Protein AF-A0A2H9PKI5-F1 (afdb_monomer_lite)

Radius of gyration: 22.23 Å; chains: 1; bounding box: 53×55×62 Å

Structure (mmCIF, N/CA/C/O backbone):
data_AF-A0A2H9PKI5-F1
#
_entry.id   AF-A0A2H9PKI5-F1
#
loop_
_atom_site.group_PDB
_atom_site.id
_atom_site.type_symbol
_atom_site.label_atom_id
_atom_site.label_alt_id
_atom_site.label_comp_id
_atom_site.label_asym_id
_atom_site.label_entity_id
_atom_site.label_seq_id
_atom_site.pdbx_PDB_ins_code
_atom_site.Cartn_x
_atom_site.Cartn_y
_atom_site.Cartn_z
_atom_site.occupancy
_atom_site.B_iso_or_equiv
_atom_site.auth_seq_id
_atom_site.auth_comp_id
_atom_site.auth_asym_id
_atom_site.auth_atom_id
_atom_site.pdbx_PDB_model_num
ATOM 1 N N . ALA A 1 1 ? -29.795 7.226 -16.491 1.00 33.81 1 ALA A N 1
ATOM 2 C CA . ALA A 1 1 ? -28.349 7.466 -16.349 1.00 33.81 1 ALA A CA 1
ATOM 3 C C . ALA A 1 1 ? -28.007 8.635 -17.260 1.00 33.81 1 ALA A C 1
ATOM 5 O O . ALA A 1 1 ? -28.119 8.475 -18.469 1.00 33.81 1 ALA A O 1
ATOM 6 N N . GLY A 1 2 ? -27.790 9.820 -16.684 1.00 38.56 2 GLY A N 1
ATOM 7 C CA . GLY A 1 2 ? -27.424 11.026 -17.434 1.00 38.56 2 GLY A CA 1
ATOM 8 C C . GLY A 1 2 ? -25.987 10.943 -17.947 1.00 38.56 2 GLY A C 1
ATOM 9 O O . GLY A 1 2 ? -25.177 10.211 -17.380 1.00 38.56 2 GLY A O 1
ATOM 10 N N . ASP A 1 3 ? -25.722 11.638 -19.050 1.00 40.31 3 ASP A N 1
ATOM 11 C CA . ASP A 1 3 ? -24.436 11.680 -19.748 1.00 40.31 3 ASP A CA 1
ATOM 12 C C . ASP A 1 3 ? -23.357 12.345 -18.872 1.00 40.31 3 ASP A C 1
ATOM 14 O O . ASP A 1 3 ? -23.580 13.401 -18.291 1.00 40.31 3 ASP A O 1
ATOM 18 N N . MET A 1 4 ? -22.208 11.680 -18.729 1.00 50.41 4 MET A N 1
ATOM 19 C CA . MET A 1 4 ? -21.189 11.922 -17.691 1.00 50.41 4 MET A CA 1
ATOM 20 C C . MET A 1 4 ? -19.991 12.760 -18.167 1.00 50.41 4 MET A C 1
ATOM 22 O O . MET A 1 4 ? -19.041 12.955 -17.409 1.00 50.41 4 MET A O 1
ATOM 26 N N . ARG A 1 5 ? -19.995 13.239 -19.415 1.00 46.53 5 ARG A N 1
ATOM 27 C CA . ARG A 1 5 ? -18.881 14.031 -19.966 1.00 46.53 5 ARG A CA 1
ATOM 28 C C . ARG A 1 5 ? -18.865 15.483 -19.475 1.00 46.53 5 ARG A C 1
ATOM 30 O O . ARG A 1 5 ? -17.805 15.976 -19.108 1.00 46.53 5 ARG A O 1
ATOM 37 N N . GLY A 1 6 ? -20.033 16.113 -19.328 1.00 47.91 6 GLY A N 1
ATOM 38 C CA . GLY A 1 6 ? -20.143 17.546 -19.017 1.00 47.91 6 GLY A CA 1
ATOM 39 C C . GLY A 1 6 ? -19.514 17.978 -17.685 1.00 47.91 6 GLY A C 1
ATOM 40 O O . GLY A 1 6 ? -18.885 19.028 -17.613 1.00 47.91 6 GLY A O 1
ATOM 41 N N . VAL A 1 7 ? -19.596 17.168 -16.622 1.00 44.47 7 VAL A N 1
ATOM 42 C CA . VAL A 1 7 ? -18.954 17.500 -15.328 1.00 44.47 7 VAL A CA 1
ATOM 43 C C . VAL A 1 7 ? -17.429 17.445 -15.417 1.00 44.47 7 VAL A C 1
ATOM 45 O O . VAL A 1 7 ? -16.746 18.306 -14.868 1.00 44.47 7 VAL A O 1
ATOM 48 N N . LEU A 1 8 ? -16.889 16.416 -16.075 1.00 42.00 8 LEU A N 1
ATOM 49 C CA . LEU A 1 8 ? -15.446 16.166 -16.138 1.00 42.00 8 LEU A CA 1
ATOM 50 C C . LEU A 1 8 ? -14.737 17.127 -17.098 1.00 42.00 8 LEU A C 1
ATOM 52 O O . LEU A 1 8 ? -13.588 17.485 -16.851 1.00 42.00 8 LEU A O 1
ATOM 56 N N . ASP A 1 9 ? -15.446 17.585 -18.128 1.00 50.50 9 ASP A N 1
ATOM 57 C CA . ASP A 1 9 ? -14.966 18.580 -19.087 1.00 50.50 9 ASP A CA 1
ATOM 58 C C . ASP A 1 9 ? -15.136 20.031 -18.570 1.00 50.50 9 ASP A C 1
ATOM 60 O O . ASP A 1 9 ? -14.771 20.988 -19.253 1.00 50.50 9 ASP A O 1
ATOM 64 N N . GLY A 1 10 ? -15.647 20.214 -17.341 1.00 47.34 10 GLY A N 1
ATOM 65 C CA . GLY A 1 10 ? -15.832 21.525 -16.703 1.00 47.34 10 GLY A CA 1
ATOM 66 C C . GLY A 1 10 ? -17.056 22.310 -17.193 1.00 47.34 10 GLY A C 1
ATOM 67 O O . GLY A 1 10 ? -17.154 23.513 -16.948 1.00 47.34 10 GLY A O 1
ATOM 68 N N . GLU A 1 11 ? -17.987 21.648 -17.882 1.00 50.22 11 GLU A N 1
ATOM 69 C CA . GLU A 1 11 ? -19.211 22.237 -18.435 1.00 50.22 11 GLU A CA 1
ATOM 70 C C . GLU A 1 11 ? -20.372 22.275 -17.419 1.00 50.22 11 GLU A C 1
ATOM 72 O O . GLU A 1 11 ? -21.263 23.119 -17.535 1.00 50.22 11 GLU A O 1
ATOM 77 N N . GLU A 1 12 ? -20.351 21.427 -16.381 1.00 54.81 12 GLU A N 1
ATOM 78 C CA . GLU A 1 12 ? -21.356 21.415 -15.306 1.00 54.81 12 GLU A CA 1
ATOM 79 C C . GLU A 1 12 ? -20.830 22.000 -13.983 1.00 54.81 12 GLU A C 1
ATOM 81 O O . GLU A 1 12 ? -19.713 21.730 -13.539 1.00 54.81 12 GLU A O 1
ATOM 86 N N . LYS A 1 13 ? -21.665 22.809 -13.317 1.00 60.75 13 LYS A N 1
ATOM 87 C CA . LYS A 1 13 ? -21.345 23.424 -12.021 1.00 60.75 13 LYS A CA 1
ATOM 88 C C . LYS A 1 13 ? -21.606 22.441 -10.882 1.00 60.75 13 LYS A C 1
ATOM 90 O O . LYS A 1 13 ? -22.729 21.978 -10.731 1.00 60.75 13 LYS A O 1
ATOM 95 N N . VAL A 1 14 ? -20.602 22.216 -10.035 1.00 59.50 14 VAL A N 1
ATOM 96 C CA . VAL A 1 14 ? -20.757 21.500 -8.758 1.00 59.50 14 VAL A CA 1
ATOM 97 C C . VAL A 1 14 ? -20.981 22.515 -7.639 1.00 59.50 14 VAL A C 1
ATOM 99 O O . VAL A 1 14 ? -20.196 23.453 -7.477 1.00 59.50 14 VAL A O 1
ATOM 102 N N . VAL A 1 15 ? -22.055 22.345 -6.870 1.00 71.50 15 VAL A N 1
ATOM 103 C CA . VAL A 1 15 ? -22.398 23.223 -5.745 1.00 71.50 15 VAL A CA 1
ATOM 104 C C . VAL A 1 15 ? -21.947 22.587 -4.435 1.00 71.50 15 VAL A C 1
ATOM 106 O O . VAL A 1 15 ? -22.337 21.471 -4.114 1.00 71.50 15 VAL A O 1
ATOM 109 N N . PHE A 1 16 ? -21.160 23.320 -3.647 1.00 66.75 16 PHE A N 1
ATOM 110 C CA . PHE A 1 16 ? -20.762 22.910 -2.299 1.00 66.75 16 PHE A CA 1
ATOM 111 C C . PHE A 1 16 ? -21.663 23.559 -1.262 1.00 66.75 16 PHE A C 1
ATOM 113 O O . PHE A 1 16 ? -21.789 24.783 -1.217 1.00 66.75 16 PHE A O 1
ATOM 120 N N . THR A 1 17 ? -22.251 22.749 -0.388 1.00 78.56 17 THR A N 1
ATOM 121 C CA . THR A 1 17 ? -22.896 23.233 0.831 1.00 78.56 17 THR A CA 1
ATOM 122 C C . THR A 1 17 ? -22.116 22.773 2.042 1.00 78.56 17 THR A C 1
ATOM 124 O O . THR A 1 17 ? -22.055 21.591 2.361 1.00 78.56 17 THR A O 1
ATOM 127 N N . VAL A 1 18 ? -21.524 23.745 2.729 1.00 73.19 18 VAL A N 1
ATOM 128 C CA . VAL A 1 18 ? -20.788 23.519 3.967 1.00 73.19 18 VAL A CA 1
ATOM 129 C C . VAL A 1 18 ? -21.720 23.785 5.142 1.00 73.19 18 VAL A C 1
ATOM 131 O O . VAL A 1 18 ? -22.176 24.912 5.341 1.00 73.19 18 VAL A O 1
ATOM 134 N N . LYS A 1 19 ? -21.994 22.753 5.934 1.00 79.12 19 LYS A N 1
ATOM 135 C CA . LYS A 1 19 ? -22.776 22.836 7.164 1.00 79.12 19 LYS A CA 1
ATOM 136 C C . LYS A 1 19 ? -21.843 22.750 8.364 1.00 79.12 19 LYS A C 1
ATOM 138 O O . LYS A 1 19 ? -21.116 21.778 8.534 1.00 79.12 19 LYS A O 1
ATOM 143 N N . VAL A 1 20 ? -21.873 23.769 9.214 1.00 74.00 20 VAL A N 1
ATOM 144 C CA . VAL A 1 20 ? -21.095 23.778 10.457 1.00 74.00 20 VAL A CA 1
ATOM 145 C C . VAL A 1 20 ? -21.918 23.135 11.567 1.00 74.00 20 VAL A C 1
ATOM 147 O O . VAL A 1 20 ? -23.076 23.507 11.758 1.00 74.00 20 VAL A O 1
ATOM 150 N N . VAL A 1 21 ? -21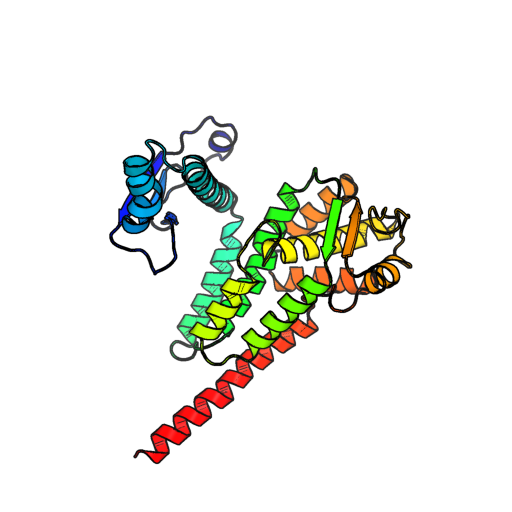.334 22.180 12.291 1.00 78.19 21 VAL A N 1
ATOM 151 C CA . VAL A 1 21 ? -22.007 21.456 13.381 1.00 78.19 21 VAL A CA 1
ATOM 152 C C . VAL A 1 21 ? -21.237 21.505 14.697 1.00 78.19 21 VAL A C 1
ATOM 154 O O . VAL A 1 21 ? -20.004 21.590 14.717 1.00 78.19 21 VAL A O 1
ATOM 157 N N . ASP A 1 22 ? -21.984 21.447 15.804 1.00 61.94 22 ASP A N 1
ATOM 158 C CA . ASP A 1 22 ? -21.455 21.394 17.171 1.00 61.94 22 ASP A CA 1
ATOM 159 C C . ASP A 1 22 ? -20.946 19.984 17.486 1.00 61.94 22 ASP A C 1
ATOM 161 O O . ASP A 1 22 ? -21.598 19.167 18.133 1.00 61.94 22 ASP A O 1
ATOM 165 N N . GLY A 1 23 ? -19.747 19.711 16.983 1.00 57.16 23 GLY A N 1
ATOM 166 C CA . GLY A 1 23 ? -19.048 18.453 17.183 1.00 57.16 23 GLY A CA 1
ATOM 167 C C . GLY A 1 23 ? -19.306 17.445 16.068 1.00 57.16 23 GLY A C 1
ATOM 168 O O . GLY A 1 23 ? -20.431 17.197 15.644 1.00 57.16 23 GLY A O 1
ATOM 169 N N . ILE A 1 24 ? -18.214 16.844 15.617 1.00 54.22 24 ILE A N 1
ATOM 170 C CA . ILE A 1 24 ? -18.212 15.575 14.892 1.00 54.22 24 ILE A CA 1
ATOM 171 C C . ILE A 1 24 ? -17.742 14.519 15.917 1.00 54.22 24 ILE A C 1
ATOM 173 O O . ILE A 1 24 ? -17.244 14.895 16.988 1.00 54.22 24 ILE A O 1
ATOM 177 N N . LYS A 1 25 ? -17.888 13.209 15.642 1.00 48.91 25 LYS A N 1
ATOM 178 C CA . LYS A 1 25 ? -17.080 12.171 16.323 1.00 48.91 25 LYS A CA 1
ATOM 179 C C . LYS A 1 25 ? -15.668 12.741 16.517 1.00 48.91 25 LYS A C 1
ATOM 181 O O . LYS A 1 25 ? -15.100 13.252 15.549 1.00 48.91 25 LYS A O 1
ATOM 186 N N . LYS A 1 26 ? -15.178 12.760 17.767 1.00 40.22 26 LYS A N 1
ATOM 187 C CA . LYS A 1 26 ? -13.866 13.334 18.108 1.00 40.22 26 LYS A CA 1
ATOM 188 C C . LYS A 1 26 ? -12.859 12.872 17.053 1.00 40.22 26 LYS A C 1
ATOM 190 O O . LYS A 1 26 ? -12.802 11.682 16.780 1.00 40.22 26 LYS A O 1
ATOM 195 N N . ASP A 1 27 ? -12.154 13.837 16.468 1.00 42.62 27 ASP A N 1
ATOM 196 C CA . ASP A 1 27 ? -11.068 13.671 15.488 1.00 42.62 27 ASP A CA 1
ATOM 197 C C . ASP A 1 27 ? -11.441 13.682 13.989 1.00 42.62 27 ASP A C 1
ATOM 199 O O . ASP A 1 27 ? -10.542 13.783 13.157 1.00 42.62 27 ASP A O 1
ATOM 203 N N . LEU A 1 28 ? -12.726 13.746 13.612 1.00 49.09 28 LEU A N 1
ATOM 204 C CA . LEU A 1 28 ? -13.126 14.005 12.217 1.00 49.09 28 LEU A CA 1
ATOM 205 C C . LEU A 1 28 ? -13.254 15.514 11.930 1.00 49.09 28 LEU A C 1
ATOM 207 O O . LEU A 1 28 ? -13.872 16.269 12.684 1.00 49.09 28 LEU A O 1
ATOM 211 N N . LEU A 1 29 ? -12.613 15.959 10.845 1.00 60.19 29 LEU A N 1
ATOM 212 C CA . LEU A 1 29 ? -12.390 17.366 10.490 1.00 60.19 29 LEU A CA 1
ATOM 213 C C . LEU A 1 29 ? -13.572 17.977 9.729 1.00 60.19 29 LEU A C 1
ATOM 215 O O . LEU A 1 29 ? -14.154 18.990 10.129 1.00 60.19 29 LEU A O 1
ATOM 219 N N . ALA A 1 30 ? -13.866 17.333 8.613 1.00 63.53 30 ALA A N 1
ATOM 220 C CA . ALA A 1 30 ? -15.001 17.501 7.745 1.00 63.53 30 ALA A CA 1
ATOM 221 C C . ALA A 1 30 ? -15.413 16.081 7.351 1.00 63.53 30 ALA A C 1
ATOM 223 O O . ALA A 1 30 ? -14.554 15.201 7.294 1.00 63.53 30 ALA A O 1
ATOM 224 N N . TYR A 1 31 ? -16.696 15.843 7.133 1.00 67.19 31 TYR A N 1
ATOM 225 C CA . TYR A 1 31 ? -17.129 14.617 6.486 1.00 67.19 31 TYR A CA 1
ATOM 226 C C . TYR A 1 31 ? -18.160 14.949 5.420 1.00 67.19 31 TYR A C 1
ATOM 228 O O . TYR A 1 31 ? -19.035 15.803 5.607 1.00 67.19 31 TYR A O 1
ATOM 236 N N . HIS A 1 32 ? -18.021 14.284 4.290 1.00 67.12 32 HIS A N 1
ATOM 237 C CA . HIS A 1 32 ? -18.999 14.274 3.231 1.00 67.12 32 HIS A CA 1
ATOM 238 C C . HIS A 1 32 ? -20.267 13.522 3.674 1.00 67.12 32 HIS A C 1
ATOM 240 O O . HIS A 1 32 ? -20.204 12.384 4.132 1.00 67.12 32 HIS A O 1
ATOM 246 N N . ASP A 1 33 ? -21.429 14.172 3.576 1.00 68.62 33 ASP A N 1
ATOM 247 C CA . ASP A 1 33 ? -22.721 13.542 3.862 1.00 68.62 33 ASP A CA 1
ATOM 248 C C . ASP A 1 33 ? -23.310 12.960 2.584 1.00 68.62 33 ASP A C 1
ATOM 250 O O . ASP A 1 33 ? -23.997 13.623 1.804 1.00 68.62 33 ASP A O 1
ATOM 254 N N . GLU A 1 34 ? -22.993 11.693 2.382 1.00 59.09 34 GLU A N 1
ATOM 255 C CA . GLU A 1 34 ? -23.313 10.916 1.191 1.00 59.09 34 GLU A CA 1
ATOM 256 C C . GLU A 1 34 ? -24.805 10.674 0.993 1.00 59.09 34 GLU A C 1
ATOM 258 O O . GLU A 1 34 ? -25.253 10.506 -0.138 1.00 59.09 34 GLU A O 1
ATOM 263 N N . ILE A 1 35 ? -25.590 10.692 2.072 1.00 65.62 35 ILE A N 1
ATOM 264 C CA . ILE A 1 35 ? -27.028 10.403 2.019 1.00 65.62 35 ILE A CA 1
ATOM 265 C C . ILE A 1 35 ? -27.772 11.531 1.300 1.00 65.62 35 ILE A C 1
ATOM 267 O O . ILE A 1 35 ? -28.744 11.290 0.583 1.00 65.62 35 ILE A O 1
ATOM 271 N N . ILE A 1 36 ? -27.331 12.770 1.514 1.00 69.38 36 ILE A N 1
ATOM 272 C CA . ILE A 1 36 ? -27.984 13.969 0.972 1.00 69.38 36 ILE A CA 1
ATOM 273 C C . ILE A 1 36 ? -27.217 14.593 -0.193 1.00 69.38 36 ILE A C 1
ATOM 275 O O . ILE A 1 36 ? -27.726 15.517 -0.831 1.00 69.38 36 ILE A O 1
ATOM 279 N N . SER A 1 37 ? -26.006 14.114 -0.466 1.00 65.75 37 SER A N 1
ATOM 280 C CA . SER A 1 37 ? -25.206 14.597 -1.584 1.00 65.75 37 SER A CA 1
ATOM 281 C C . SER A 1 37 ? -25.650 13.969 -2.898 1.00 65.75 37 SER A C 1
ATOM 283 O O . SER A 1 37 ? -25.857 12.764 -3.017 1.00 65.75 37 SER A O 1
ATOM 285 N N . THR A 1 38 ? -25.794 14.813 -3.913 1.00 62.34 38 THR A N 1
ATOM 286 C CA . THR A 1 38 ? -26.117 14.425 -5.286 1.00 62.34 38 THR A CA 1
ATOM 287 C C . THR A 1 38 ? -24.900 14.646 -6.171 1.00 62.34 38 THR A C 1
ATOM 289 O O . THR A 1 38 ? -23.945 15.312 -5.766 1.00 62.34 38 THR A O 1
ATOM 292 N N . PRO A 1 39 ? -24.899 14.126 -7.409 1.00 58.16 39 PRO A N 1
ATOM 293 C CA . PRO A 1 39 ? -23.778 14.365 -8.299 1.00 58.16 39 PRO A CA 1
ATOM 294 C C . PRO A 1 39 ? -23.465 15.865 -8.481 1.00 58.16 39 PRO A C 1
ATOM 296 O O . PRO A 1 39 ? -22.318 16.287 -8.473 1.00 58.16 39 PRO A O 1
ATOM 299 N N . ASP A 1 40 ? -24.460 16.711 -8.632 1.00 64.75 40 ASP A N 1
ATOM 300 C CA . ASP A 1 40 ? -24.316 18.156 -8.817 1.00 64.75 40 ASP A CA 1
ATOM 301 C C . ASP A 1 40 ? -24.179 18.958 -7.508 1.00 64.75 40 ASP A C 1
ATOM 303 O O . ASP A 1 40 ? -23.858 20.149 -7.553 1.00 64.75 40 ASP A O 1
ATOM 307 N N . HIS A 1 41 ? -24.364 18.328 -6.341 1.00 69.12 41 HIS A N 1
ATOM 308 C CA . HIS A 1 41 ? -24.433 19.024 -5.056 1.00 69.12 41 HIS A CA 1
ATOM 309 C C . HIS A 1 41 ? -23.780 18.232 -3.916 1.00 69.12 41 HIS A C 1
ATOM 311 O O . HIS A 1 41 ? -24.290 17.205 -3.477 1.00 69.12 41 HIS A O 1
ATOM 317 N N . VAL A 1 42 ? -22.685 18.760 -3.366 1.00 67.44 42 VAL A N 1
ATOM 318 C CA . VAL A 1 42 ? -21.896 18.118 -2.303 1.00 67.44 42 VAL A CA 1
ATOM 319 C C . VAL A 1 42 ? -22.189 18.755 -0.949 1.00 67.44 42 VAL A C 1
ATOM 321 O O . VAL A 1 42 ? -22.061 19.973 -0.792 1.00 67.44 42 VAL A O 1
ATOM 324 N N . TRP A 1 43 ? -22.536 17.941 0.047 1.00 78.19 43 TRP A N 1
ATOM 325 C CA . TRP A 1 43 ? -22.744 18.374 1.427 1.00 78.19 43 TRP A CA 1
ATOM 326 C C . TRP A 1 43 ? -21.558 18.002 2.305 1.00 78.19 43 TRP A C 1
ATOM 328 O O . TRP A 1 43 ? -21.259 16.829 2.500 1.00 78.19 43 TRP A O 1
ATOM 338 N N . LEU A 1 44 ? -20.910 19.014 2.874 1.00 76.19 44 LEU A N 1
ATOM 339 C CA . LEU A 1 44 ? -19.769 18.851 3.770 1.00 76.19 44 LEU A CA 1
ATOM 340 C C . LEU A 1 44 ? -20.146 19.308 5.169 1.00 76.19 44 LEU A C 1
ATOM 342 O O . LEU A 1 44 ? -20.542 20.457 5.368 1.00 76.19 44 LEU A O 1
ATOM 346 N N . TRP A 1 45 ? -19.990 18.430 6.146 1.00 79.00 45 TRP A N 1
ATOM 347 C CA . TRP A 1 45 ? -20.239 18.733 7.547 1.00 79.00 45 TRP A CA 1
ATOM 348 C C . TRP A 1 45 ? -18.914 19.000 8.239 1.00 79.00 45 TRP A C 1
ATOM 350 O O . TRP A 1 45 ? -18.060 18.124 8.292 1.00 79.00 45 TRP A O 1
ATOM 360 N N . ILE A 1 46 ? -18.731 20.208 8.770 1.00 74.62 46 ILE A N 1
ATOM 361 C CA . ILE A 1 46 ? -17.473 20.637 9.390 1.00 74.62 46 ILE A CA 1
ATOM 362 C C . ILE A 1 46 ? -17.691 20.936 10.870 1.00 74.62 46 ILE A C 1
ATOM 364 O O . ILE A 1 46 ? -18.650 21.609 11.254 1.00 74.62 46 ILE A O 1
ATOM 368 N N . SER A 1 47 ? -16.763 20.478 11.712 1.00 76.75 47 SER A N 1
ATOM 369 C CA . SER A 1 47 ? -16.771 20.788 13.140 1.00 76.75 47 SER A CA 1
ATOM 370 C C . SER A 1 47 ? -16.539 22.283 13.358 1.00 76.75 47 SER A C 1
ATOM 372 O O . SER A 1 47 ? -15.496 22.830 12.979 1.00 76.75 47 SER A O 1
ATOM 374 N N . GLY A 1 48 ? -17.479 22.941 14.039 1.00 70.31 48 GLY A N 1
ATOM 375 C CA . GLY A 1 48 ? -17.342 24.342 14.436 1.00 70.31 48 GLY A CA 1
ATOM 376 C C . GLY A 1 48 ? -16.113 24.587 15.315 1.00 70.31 48 GLY A C 1
ATOM 377 O O . GLY A 1 48 ? -15.410 25.579 15.126 1.00 70.31 48 GLY A O 1
ATOM 378 N N . GLN A 1 49 ? -15.777 23.649 16.209 1.00 73.06 49 GLN A N 1
ATOM 379 C CA . GLN A 1 49 ? -14.566 23.735 17.037 1.00 73.06 49 GLN A CA 1
ATOM 380 C C . GLN A 1 49 ? -13.289 23.740 16.196 1.00 73.06 49 GLN A C 1
ATOM 382 O O . GLN A 1 49 ? -12.359 24.498 16.478 1.00 73.06 49 GLN A O 1
ATOM 387 N N . THR A 1 50 ? -13.246 22.931 15.140 1.00 70.62 50 THR A N 1
ATOM 388 C CA . THR A 1 50 ? -12.088 22.874 14.252 1.00 70.62 50 THR A CA 1
ATOM 389 C C . THR A 1 50 ? -11.957 24.154 13.431 1.00 70.62 50 THR A C 1
ATOM 391 O O . THR A 1 50 ? -10.863 24.716 13.353 1.00 70.62 50 THR A O 1
ATOM 394 N N . LEU A 1 51 ? -13.060 24.662 12.872 1.00 73.00 51 LEU A N 1
ATOM 395 C CA . LEU A 1 51 ? -13.066 25.953 12.175 1.00 73.00 51 LEU A CA 1
ATOM 396 C C . LEU A 1 51 ? -12.591 27.082 13.093 1.00 73.00 51 LEU A C 1
ATOM 398 O O . LEU A 1 51 ? -11.771 27.910 12.690 1.00 73.00 51 LEU A O 1
ATOM 402 N N . LEU A 1 52 ? -13.029 27.079 14.353 1.00 74.25 52 LEU A N 1
ATOM 403 C CA . LEU A 1 52 ? -12.562 28.045 15.338 1.00 74.25 52 LEU A CA 1
ATOM 404 C C . LEU A 1 52 ? -11.050 27.921 15.576 1.00 74.25 52 LEU A C 1
ATOM 406 O O . LEU A 1 52 ? -10.338 28.917 15.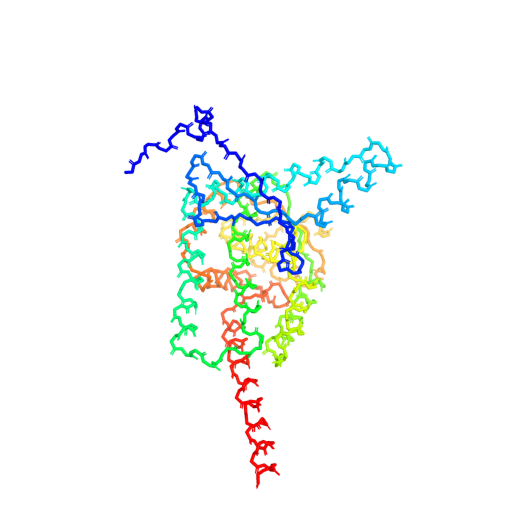486 1.00 74.25 52 LEU A O 1
ATOM 410 N N . GLY A 1 53 ? -10.537 26.714 15.822 1.00 69.56 53 GLY A N 1
ATOM 411 C CA . GLY A 1 53 ? -9.121 26.498 16.134 1.00 69.56 53 GLY A CA 1
ATOM 412 C C . GLY A 1 53 ? -8.156 26.697 14.958 1.00 69.56 53 GLY A C 1
ATOM 413 O O . GLY A 1 53 ? -7.016 27.104 15.171 1.00 69.56 53 GLY A O 1
ATOM 414 N N . ARG A 1 54 ? -8.585 26.417 13.721 1.00 69.44 54 ARG A N 1
ATOM 415 C CA . ARG A 1 54 ?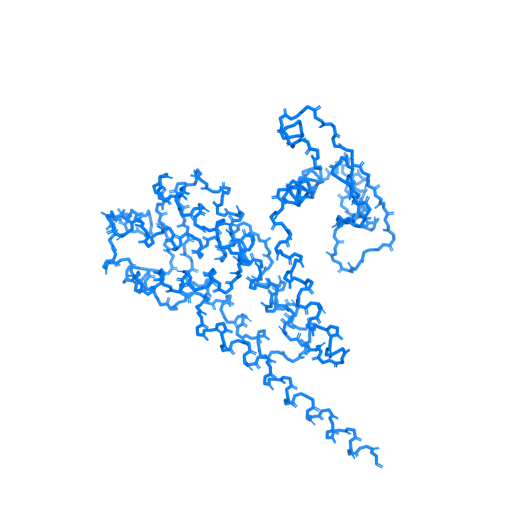 -7.722 26.431 12.520 1.00 69.44 54 ARG A CA 1
ATOM 416 C C . ARG A 1 54 ? -7.909 27.657 11.633 1.00 69.44 54 ARG A C 1
ATOM 418 O O . ARG A 1 54 ? -6.989 28.006 10.897 1.00 69.44 54 ARG A O 1
ATOM 425 N N . MET A 1 55 ? -9.065 28.313 11.697 1.00 70.00 55 MET A N 1
ATOM 426 C CA . MET A 1 55 ? -9.339 29.512 10.903 1.00 70.00 55 MET A CA 1
ATOM 427 C C . MET A 1 55 ? -9.499 30.742 11.780 1.00 70.00 55 MET A C 1
ATOM 429 O O . MET A 1 55 ? -8.738 31.692 11.626 1.00 70.00 55 MET A O 1
ATOM 433 N N . TYR A 1 56 ? -10.448 30.722 12.718 1.00 74.25 56 TYR A N 1
ATOM 434 C CA . TYR A 1 56 ? -10.803 31.927 13.467 1.00 74.25 56 TYR A CA 1
ATOM 435 C C . TYR A 1 56 ? -9.691 32.382 14.415 1.00 74.25 56 TYR A C 1
ATOM 437 O O . TYR A 1 56 ? -9.285 33.539 14.370 1.00 74.25 56 TYR A O 1
ATOM 445 N N . VAL A 1 57 ? -9.159 31.477 15.238 1.00 75.94 57 VAL A N 1
ATOM 446 C CA . VAL A 1 57 ? -8.098 31.796 16.202 1.00 75.94 57 VAL A CA 1
ATOM 447 C C . VAL A 1 57 ? -6.821 32.267 15.487 1.00 75.94 57 VAL A C 1
ATOM 449 O O . VAL A 1 57 ? -6.329 33.342 15.834 1.00 75.94 57 VAL A O 1
ATOM 452 N N . PRO A 1 58 ? -6.301 31.576 14.450 1.00 70.00 58 PRO A N 1
ATOM 453 C CA . PRO A 1 58 ? -5.151 32.071 13.693 1.00 70.00 58 PRO A CA 1
ATOM 454 C C . PRO A 1 58 ? -5.412 33.409 13.001 1.00 70.00 58 PRO A C 1
ATOM 456 O O . PRO A 1 58 ? -4.548 34.285 13.042 1.00 70.00 58 PRO A O 1
ATOM 459 N N . TRP A 1 59 ? -6.602 33.611 12.428 1.00 78.44 59 TRP A N 1
ATOM 460 C CA . TRP A 1 59 ? -6.959 34.871 11.777 1.00 78.44 59 TRP A CA 1
ATOM 461 C C . TRP A 1 59 ? -7.007 36.036 12.765 1.00 78.44 59 TRP A C 1
ATOM 463 O O . TRP A 1 59 ? -6.458 37.098 12.485 1.00 78.44 59 TRP A O 1
ATOM 473 N N . LEU A 1 60 ? -7.584 35.822 13.945 1.00 83.25 60 LEU A N 1
ATOM 474 C CA . LEU A 1 60 ? -7.688 36.845 14.980 1.00 83.25 60 LEU A CA 1
ATOM 475 C C . LEU A 1 60 ? -6.318 37.202 15.580 1.00 83.25 60 LEU A C 1
ATOM 477 O O . LEU A 1 60 ? -6.078 38.357 15.917 1.00 83.25 60 LEU A O 1
ATOM 481 N N . LEU A 1 61 ? -5.405 36.229 15.672 1.00 79.62 61 LEU A N 1
ATOM 482 C CA . LEU A 1 61 ? -4.061 36.425 16.228 1.00 79.62 61 LEU A CA 1
ATOM 483 C C . LEU A 1 61 ? -3.028 36.926 15.208 1.00 79.62 61 LEU A C 1
ATOM 485 O O . LEU A 1 61 ? -2.083 37.612 15.588 1.00 79.62 61 LEU A O 1
ATOM 489 N N . THR A 1 62 ? -3.165 36.571 13.927 1.00 80.06 62 THR A N 1
ATOM 490 C CA . THR A 1 62 ? -2.117 36.794 12.909 1.00 80.06 62 THR A CA 1
ATOM 491 C C . THR A 1 62 ? -2.604 37.507 11.646 1.00 80.06 62 THR A C 1
ATOM 493 O O . THR A 1 62 ? -1.810 37.773 10.743 1.00 80.06 62 THR A O 1
ATOM 496 N N . GLY A 1 63 ? -3.904 37.802 11.539 1.00 77.00 63 GLY A N 1
ATOM 497 C CA . GLY A 1 63 ? -4.530 38.354 10.333 1.00 77.00 63 GLY A CA 1
ATOM 498 C C . GLY A 1 63 ? -4.567 37.379 9.151 1.00 77.00 63 GLY A C 1
ATOM 499 O O . GLY A 1 63 ? -4.965 37.759 8.051 1.00 77.00 63 GLY A O 1
ATOM 500 N N . ARG A 1 64 ? -4.137 36.127 9.348 1.00 69.50 64 ARG A N 1
ATOM 501 C CA . ARG A 1 64 ? -4.042 35.087 8.321 1.00 69.50 64 ARG A CA 1
ATOM 502 C C . ARG A 1 64 ? -4.689 33.805 8.832 1.00 69.50 64 ARG A C 1
ATOM 504 O O . ARG A 1 64 ? -4.551 33.462 10.001 1.00 69.50 64 ARG A O 1
ATOM 511 N N . PHE A 1 65 ? -5.375 33.092 7.952 1.00 71.00 65 PHE A N 1
ATOM 512 C CA . PHE A 1 65 ? -5.853 31.738 8.219 1.00 71.00 65 PHE A CA 1
ATOM 513 C C . PHE A 1 65 ? -5.131 30.753 7.302 1.00 71.00 65 PHE A C 1
ATOM 515 O O . PHE A 1 65 ? -4.547 31.144 6.288 1.00 71.00 65 PHE A O 1
ATOM 522 N N . ASP A 1 66 ? -5.168 29.475 7.660 1.00 66.06 66 ASP A N 1
ATOM 523 C CA . ASP A 1 66 ? -4.549 28.408 6.878 1.00 66.06 66 ASP A CA 1
ATOM 524 C C . ASP A 1 66 ? -5.401 28.079 5.636 1.00 66.06 66 ASP A C 1
ATOM 526 O O . ASP A 1 66 ? -6.179 27.126 5.599 1.00 66.06 66 ASP A O 1
ATOM 530 N N . ALA A 1 67 ? -5.313 28.937 4.617 1.00 60.03 67 ALA A N 1
ATOM 531 C CA . ALA A 1 67 ? -6.059 28.779 3.370 1.00 60.03 67 ALA A CA 1
ATOM 532 C C . ALA A 1 67 ? -5.644 27.512 2.608 1.00 60.03 67 ALA A C 1
ATOM 534 O O . ALA A 1 67 ? -6.490 26.849 2.010 1.00 60.03 67 ALA A O 1
ATOM 535 N N . SER A 1 68 ? -4.361 27.147 2.677 1.00 60.19 68 SER A N 1
ATOM 536 C CA . SER A 1 68 ? -3.816 25.920 2.091 1.00 60.19 68 SER A CA 1
ATOM 537 C C . SER A 1 68 ? -4.483 24.679 2.675 1.00 60.19 68 SER A C 1
ATOM 539 O O . SER A 1 68 ? -4.836 23.756 1.947 1.00 60.19 68 SER A O 1
ATOM 541 N N . PHE A 1 69 ? -4.702 24.667 3.989 1.00 61.56 69 PHE A N 1
ATOM 542 C CA . PHE A 1 69 ? -5.412 23.596 4.675 1.00 61.56 69 PHE A CA 1
ATOM 543 C C . PHE A 1 69 ? -6.876 23.470 4.241 1.00 61.56 69 PHE A C 1
ATOM 545 O O . PHE A 1 69 ? -7.348 22.360 3.988 1.00 61.56 69 PHE A O 1
ATOM 552 N N . PHE A 1 70 ? -7.587 24.594 4.125 1.00 62.25 70 PHE A N 1
ATOM 553 C CA . PHE A 1 70 ? -8.987 24.599 3.700 1.00 62.25 70 PHE A CA 1
ATOM 554 C C . PHE A 1 70 ? -9.141 24.130 2.251 1.00 62.25 70 PHE A C 1
ATOM 556 O O . PHE A 1 70 ? -9.975 23.275 1.966 1.00 62.25 70 PHE A O 1
ATOM 563 N N . LEU A 1 71 ? -8.281 24.624 1.355 1.00 60.91 71 LEU A N 1
ATOM 564 C CA . LEU A 1 71 ? -8.239 24.185 -0.037 1.00 60.91 71 LEU A CA 1
ATOM 565 C C . LEU A 1 71 ? -7.923 22.696 -0.143 1.00 60.91 71 LEU A C 1
ATOM 567 O O . LEU A 1 71 ? -8.622 21.995 -0.857 1.00 60.91 71 LEU A O 1
ATOM 571 N N . ARG A 1 72 ? -6.944 22.190 0.616 1.00 59.91 72 ARG A N 1
ATOM 572 C CA . ARG A 1 72 ? -6.613 20.759 0.625 1.00 59.91 72 ARG A CA 1
ATOM 573 C C . ARG A 1 72 ? -7.776 19.896 1.108 1.00 59.91 72 ARG A C 1
ATOM 575 O O . ARG A 1 72 ? -8.012 18.843 0.539 1.00 59.91 72 ARG A O 1
ATOM 582 N N . THR A 1 73 ? -8.490 20.340 2.141 1.00 60.91 73 THR A N 1
ATOM 583 C CA . THR A 1 73 ? -9.666 19.622 2.656 1.00 60.91 73 THR A CA 1
ATOM 584 C C . THR A 1 73 ? -10.767 19.591 1.601 1.00 60.91 73 THR A C 1
ATOM 586 O O . THR A 1 73 ? -11.271 18.528 1.281 1.00 60.91 73 THR A O 1
ATOM 589 N N . LEU A 1 74 ? -11.087 20.736 0.992 1.00 60.22 74 LEU A N 1
ATOM 590 C CA . LEU A 1 74 ? -12.070 20.793 -0.089 1.00 60.22 74 LEU A CA 1
ATOM 591 C C . LEU A 1 74 ? -11.666 19.945 -1.295 1.00 60.22 74 LEU A C 1
ATOM 593 O O . LEU A 1 74 ? -12.522 19.273 -1.851 1.00 60.22 74 LEU A O 1
ATOM 597 N N . SER A 1 75 ? -10.392 19.973 -1.691 1.00 59.41 75 SER A N 1
ATOM 598 C CA . SER A 1 75 ? -9.854 19.149 -2.776 1.00 59.41 75 SER A CA 1
ATOM 599 C C . SER A 1 75 ? -9.985 17.659 -2.481 1.00 59.41 75 SER A C 1
ATOM 601 O O . SER A 1 75 ? -10.427 16.931 -3.356 1.00 59.41 75 SER A O 1
ATOM 603 N N . HIS A 1 76 ? -9.688 17.233 -1.252 1.00 63.69 76 HIS A N 1
ATOM 604 C CA . HIS A 1 76 ? -9.836 15.842 -0.831 1.00 63.69 76 HIS A CA 1
ATOM 605 C C . HIS A 1 76 ? -11.300 15.382 -0.888 1.00 63.69 76 HIS A C 1
ATOM 607 O O . HIS A 1 76 ? -11.607 14.349 -1.466 1.00 63.69 76 HIS A O 1
ATOM 613 N N . GLU A 1 77 ? -12.237 16.185 -0.376 1.00 59.31 77 GLU A N 1
ATOM 614 C CA . GLU A 1 77 ? -13.669 15.850 -0.445 1.00 59.31 77 GLU A CA 1
ATOM 615 C C . GLU A 1 77 ? -14.226 15.920 -1.884 1.00 59.31 77 GLU A C 1
ATOM 617 O O . GLU A 1 77 ? -15.147 15.189 -2.251 1.00 59.31 77 GLU A O 1
ATOM 622 N N . LEU A 1 78 ? -13.666 16.799 -2.722 1.00 59.41 78 LEU A N 1
ATOM 623 C CA . LEU A 1 78 ? -13.931 16.858 -4.163 1.00 59.41 78 LEU A CA 1
ATOM 624 C C . LEU A 1 78 ? -13.460 15.591 -4.872 1.00 59.41 78 LEU A C 1
ATOM 626 O O . LEU A 1 78 ? -14.170 15.091 -5.741 1.00 59.41 78 LEU A O 1
ATOM 630 N N . GLU A 1 79 ? -12.278 15.093 -4.519 1.00 58.75 79 GLU A N 1
ATOM 631 C CA . GLU A 1 79 ? -11.724 13.843 -5.035 1.00 58.75 79 GLU A CA 1
ATOM 632 C C . GLU A 1 79 ? -12.617 12.668 -4.652 1.00 58.75 79 GLU A C 1
ATOM 634 O O . GLU A 1 79 ? -13.103 12.001 -5.565 1.00 58.75 79 GLU A O 1
ATOM 639 N N . HIS A 1 80 ? -12.996 12.536 -3.374 1.00 60.66 80 HIS A N 1
ATOM 640 C CA . HIS A 1 80 ? -13.973 11.536 -2.914 1.00 60.66 80 HIS A CA 1
ATOM 641 C C . HIS A 1 80 ? -15.264 11.565 -3.733 1.00 60.66 80 HIS A C 1
ATOM 643 O O . HIS A 1 80 ? -15.791 10.532 -4.138 1.00 60.66 80 HIS A O 1
ATOM 649 N N . GLN A 1 81 ? -15.765 12.756 -4.060 1.00 57.44 81 GLN A N 1
ATOM 650 C CA . GLN A 1 81 ? -16.946 12.931 -4.905 1.00 57.44 81 GLN A CA 1
ATOM 651 C C . GLN A 1 81 ? -16.727 12.542 -6.368 1.00 57.44 81 GLN A C 1
ATOM 653 O O . GLN A 1 81 ? -17.562 11.867 -6.975 1.00 57.44 81 GLN A O 1
ATOM 658 N N . VAL A 1 82 ? -15.603 12.940 -6.959 1.00 55.31 82 VAL A N 1
ATOM 659 C CA . VAL A 1 82 ? -15.222 12.538 -8.318 1.00 55.31 82 VAL A CA 1
ATOM 660 C C . VAL A 1 82 ? -15.054 11.019 -8.395 1.00 55.31 82 VAL A C 1
ATOM 662 O O . VAL A 1 82 ? -15.470 10.396 -9.372 1.00 55.31 82 VAL A O 1
ATOM 665 N N . GLU A 1 83 ? -14.502 10.402 -7.361 1.00 56.69 83 GLU A N 1
ATOM 666 C CA . GLU A 1 83 ? -14.277 8.966 -7.245 1.00 56.69 83 GLU A CA 1
ATOM 667 C C . GLU A 1 83 ? -15.575 8.192 -6.977 1.00 56.69 83 GLU A C 1
ATOM 669 O O . GLU A 1 83 ? -15.814 7.152 -7.604 1.00 56.69 83 GLU A O 1
ATOM 674 N N . HIS A 1 84 ? -16.469 8.737 -6.148 1.00 51.62 84 HIS A N 1
ATOM 675 C CA . HIS A 1 84 ? -17.833 8.248 -5.943 1.00 51.62 84 HIS A CA 1
ATOM 676 C C . HIS A 1 84 ? -18.616 8.270 -7.265 1.00 51.62 84 HIS A C 1
ATOM 678 O O . HIS A 1 84 ? -19.175 7.253 -7.682 1.00 51.62 84 HIS A O 1
ATOM 684 N N . LYS A 1 85 ? -18.556 9.378 -8.020 1.00 52.97 85 LYS A N 1
ATOM 685 C CA . LYS A 1 85 ? -19.153 9.489 -9.365 1.00 52.97 85 LYS A CA 1
ATOM 686 C C . LYS A 1 85 ? -18.542 8.545 -10.399 1.00 52.97 85 LYS A C 1
ATOM 688 O O . LYS A 1 85 ? -19.247 8.094 -11.299 1.00 52.97 85 LYS A O 1
ATOM 693 N N . ARG A 1 86 ? -17.246 8.238 -10.291 1.00 46.44 86 ARG A N 1
ATOM 694 C CA . ARG A 1 86 ? -16.553 7.244 -11.133 1.00 46.44 86 ARG A CA 1
ATOM 695 C C . ARG A 1 86 ? -16.908 5.801 -10.757 1.00 46.44 86 ARG A C 1
ATOM 697 O O . ARG A 1 86 ? -16.494 4.877 -11.455 1.00 46.44 86 ARG A O 1
ATOM 704 N N . GLY A 1 87 ? -17.670 5.593 -9.679 1.00 44.12 87 GLY A N 1
ATOM 705 C CA . GLY A 1 87 ? -18.035 4.272 -9.176 1.00 44.12 87 GLY A CA 1
ATOM 706 C C . GLY A 1 87 ? -16.857 3.502 -8.579 1.00 44.12 87 GLY A C 1
ATOM 707 O O . GLY A 1 87 ? -16.948 2.281 -8.447 1.00 44.12 87 GLY A O 1
ATOM 708 N N . LEU A 1 88 ? -15.765 4.191 -8.226 1.00 43.03 88 LEU A N 1
ATOM 709 C CA . LEU A 1 88 ? -14.604 3.590 -7.564 1.00 43.03 88 LEU A CA 1
ATOM 710 C C . LEU A 1 88 ? -14.980 3.154 -6.136 1.00 43.03 88 LEU A C 1
ATOM 712 O O . LEU A 1 88 ? -14.737 2.004 -5.767 1.00 43.03 88 LEU A O 1
ATOM 716 N N . TYR A 1 89 ? -15.718 4.004 -5.410 1.00 41.78 89 TYR A N 1
ATOM 717 C CA . TYR A 1 89 ? -16.198 3.745 -4.044 1.00 41.78 89 TYR A CA 1
ATOM 718 C C . TYR A 1 89 ? -17.399 2.797 -3.938 1.00 41.78 89 TYR A C 1
ATOM 720 O O . TYR A 1 89 ? -17.624 2.232 -2.873 1.00 41.78 89 TYR A O 1
ATOM 728 N N . ASN A 1 90 ? -18.124 2.497 -5.025 1.00 41.62 90 ASN A N 1
ATOM 729 C CA . ASN A 1 90 ? -19.197 1.486 -4.986 1.00 41.62 90 ASN A CA 1
ATOM 730 C C . ASN A 1 90 ? -18.685 0.105 -4.532 1.00 41.62 90 ASN A C 1
ATOM 732 O O . ASN A 1 90 ? -19.465 -0.726 -4.079 1.00 41.62 90 ASN A O 1
ATOM 736 N N . ARG A 1 91 ? -17.377 -0.167 -4.657 1.00 45.81 91 ARG A N 1
ATOM 737 C CA . ARG A 1 91 ? -16.739 -1.400 -4.168 1.00 45.81 91 ARG A CA 1
ATOM 738 C C . ARG A 1 91 ? -16.312 -1.326 -2.711 1.00 45.81 91 ARG A C 1
ATOM 740 O O . ARG A 1 91 ? -16.338 -2.355 -2.044 1.00 45.81 91 ARG A O 1
ATOM 747 N N . GLU A 1 92 ? -15.909 -0.153 -2.246 1.00 39.50 92 GLU A N 1
ATOM 748 C CA . GLU A 1 92 ? -15.517 0.085 -0.860 1.00 39.50 92 GLU A CA 1
ATOM 749 C C . GLU A 1 92 ? -16.756 0.107 0.033 1.00 39.50 92 GLU A C 1
ATOM 751 O O . GLU A 1 92 ? -16.793 -0.651 0.996 1.00 39.50 92 GLU A O 1
ATOM 756 N N . TYR A 1 93 ? -17.828 0.774 -0.410 1.00 39.88 93 TYR A N 1
ATOM 757 C CA . TYR A 1 93 ? -19.155 0.703 0.198 1.00 39.88 93 TYR A CA 1
ATOM 758 C C . TYR A 1 93 ? -19.804 -0.665 0.053 1.00 39.88 93 TYR A C 1
ATOM 760 O O . TYR A 1 93 ? -20.268 -1.183 1.043 1.00 39.88 93 TYR A O 1
ATOM 768 N N . ALA A 1 94 ? -19.750 -1.365 -1.088 1.00 42.41 94 ALA A N 1
ATOM 769 C CA . ALA A 1 94 ? -20.286 -2.736 -1.139 1.00 42.41 94 ALA A CA 1
ATOM 770 C C . ALA A 1 94 ? -19.517 -3.727 -0.243 1.00 42.41 94 ALA A C 1
ATOM 772 O O . ALA A 1 94 ? -20.026 -4.808 0.068 1.00 42.41 94 ALA A O 1
ATOM 773 N N . MET A 1 95 ? -18.273 -3.406 0.127 1.00 44.34 95 MET A N 1
ATOM 774 C CA . MET A 1 95 ? -17.443 -4.221 1.007 1.00 44.34 95 MET A CA 1
ATOM 775 C C . MET A 1 95 ? -17.604 -3.806 2.469 1.00 44.34 95 MET A C 1
ATOM 777 O O . MET A 1 95 ? -17.690 -4.706 3.295 1.00 44.34 95 MET A O 1
ATOM 781 N N . GLN A 1 96 ? -17.743 -2.511 2.772 1.00 43.41 96 GLN A N 1
ATOM 782 C CA . GLN A 1 96 ? -18.245 -2.001 4.048 1.00 43.41 96 GLN A CA 1
ATOM 783 C C . GLN A 1 96 ? -19.661 -2.505 4.287 1.00 43.41 96 GLN A C 1
ATOM 785 O O . GLN A 1 96 ? -19.812 -3.237 5.234 1.00 43.41 96 GLN A O 1
ATOM 790 N N . ASP A 1 97 ? -20.624 -2.318 3.388 1.00 39.59 97 ASP A N 1
ATOM 791 C CA . ASP A 1 97 ? -21.984 -2.875 3.424 1.00 39.59 97 ASP A CA 1
ATOM 792 C C . ASP A 1 97 ? -21.991 -4.399 3.535 1.00 39.59 97 ASP A C 1
ATOM 794 O O . ASP A 1 97 ? -22.861 -4.960 4.184 1.00 39.59 97 ASP A O 1
ATOM 798 N N . ARG A 1 98 ? -21.056 -5.130 2.910 1.00 46.00 98 ARG A N 1
ATOM 799 C CA . ARG A 1 98 ? -20.954 -6.587 3.124 1.00 46.00 98 ARG A CA 1
ATOM 800 C C . ARG A 1 98 ? -20.385 -6.922 4.486 1.00 46.00 98 ARG A C 1
ATOM 802 O O . ARG A 1 98 ? -20.820 -7.908 5.068 1.00 46.00 98 ARG A O 1
ATOM 809 N N . ILE A 1 99 ? -19.395 -6.171 4.955 1.00 45.16 99 ILE A N 1
ATOM 810 C CA . ILE A 1 99 ? -18.824 -6.306 6.291 1.00 45.16 99 ILE A CA 1
ATOM 811 C C . ILE A 1 99 ? -19.902 -5.929 7.320 1.00 45.16 99 ILE A C 1
ATOM 813 O O . ILE A 1 99 ? -20.106 -6.717 8.228 1.00 45.16 99 ILE A O 1
ATOM 817 N N . GLU A 1 100 ? -20.688 -4.877 7.093 1.00 39.94 100 GLU A N 1
ATOM 818 C CA . GLU A 1 100 ? -21.832 -4.364 7.853 1.00 39.94 100 GLU A CA 1
ATOM 819 C C . GLU A 1 100 ? -23.025 -5.318 7.819 1.00 39.94 100 GLU A C 1
ATOM 821 O O . GLU A 1 100 ? -23.546 -5.660 8.866 1.00 39.94 100 GLU A O 1
ATOM 826 N N . GLN A 1 101 ? -23.400 -5.886 6.673 1.00 40.22 101 GLN A N 1
ATOM 827 C CA . GLN A 1 101 ? -24.422 -6.940 6.585 1.00 40.22 101 GLN A CA 1
ATOM 828 C C . GLN A 1 101 ? -23.970 -8.231 7.273 1.00 40.22 101 GLN A C 1
ATOM 830 O O . GLN A 1 101 ? -24.795 -8.993 7.776 1.00 40.22 101 GLN A O 1
ATOM 835 N N . TRP A 1 102 ? -22.664 -8.512 7.300 1.00 44.00 102 TRP A N 1
ATOM 836 C CA . TRP A 1 102 ? -22.097 -9.590 8.112 1.00 44.00 102 TRP A CA 1
ATOM 837 C C . TRP A 1 102 ? -22.051 -9.197 9.604 1.00 44.00 102 TRP A C 1
ATOM 839 O O . TRP A 1 102 ? -22.278 -10.056 10.452 1.00 44.00 102 TRP A O 1
ATOM 849 N N . MET A 1 103 ? -21.844 -7.910 9.926 1.00 48.00 103 MET A N 1
ATOM 850 C CA . MET A 1 103 ? -21.860 -7.324 11.277 1.00 48.00 103 MET A CA 1
ATOM 851 C C . MET A 1 103 ? -23.265 -7.312 11.897 1.00 48.00 103 MET A C 1
ATOM 853 O O . MET A 1 103 ? -23.408 -7.656 13.066 1.00 48.00 103 MET A O 1
ATOM 857 N N . GLU A 1 104 ? -24.302 -6.962 11.134 1.00 39.16 104 GLU A N 1
ATOM 858 C CA . GLU A 1 104 ? -25.705 -6.914 11.564 1.00 39.16 104 GLU A CA 1
ATOM 859 C C . GLU A 1 104 ? -26.254 -8.314 11.849 1.00 39.16 104 GLU A C 1
ATOM 861 O O . GLU A 1 104 ? -27.020 -8.520 12.792 1.00 39.16 104 GLU A O 1
ATOM 866 N N . ARG A 1 105 ? -25.828 -9.310 11.064 1.00 43.38 105 ARG A N 1
ATOM 867 C CA . ARG A 1 105 ? -26.292 -10.699 11.194 1.00 43.38 105 ARG A CA 1
ATOM 868 C C . ARG A 1 105 ? -25.816 -11.385 12.475 1.00 43.38 105 ARG A C 1
ATOM 870 O O . ARG A 1 105 ? -26.482 -12.298 12.953 1.00 43.38 105 ARG A O 1
ATOM 877 N N . ASP A 1 106 ? -24.691 -10.932 13.021 1.00 43.78 106 ASP A N 1
ATOM 878 C CA . ASP A 1 106 ? -24.039 -11.459 14.223 1.00 43.78 106 ASP A CA 1
ATOM 879 C C . ASP A 1 106 ? -24.085 -10.448 15.390 1.00 43.78 106 ASP A C 1
ATOM 881 O O . ASP A 1 106 ? -23.239 -10.501 16.280 1.00 43.78 106 ASP A O 1
ATOM 885 N N . GLY A 1 107 ? -25.080 -9.545 15.390 1.00 33.84 107 GLY A N 1
ATOM 886 C CA . GLY A 1 107 ? -25.193 -8.240 16.075 1.00 33.84 107 GLY A CA 1
ATOM 887 C C . GLY A 1 107 ? -24.789 -8.036 17.550 1.00 33.84 107 GLY A C 1
ATOM 888 O O . GLY A 1 107 ? -24.963 -6.935 18.053 1.00 33.84 107 GLY A O 1
ATOM 889 N N . ASN A 1 108 ? -24.198 -9.012 18.242 1.00 39.06 108 ASN A N 1
ATOM 890 C CA . ASN A 1 108 ? -23.563 -8.866 19.562 1.00 39.06 108 ASN A CA 1
ATOM 891 C C . ASN A 1 108 ? -22.050 -9.211 19.573 1.00 39.06 108 ASN A C 1
ATOM 893 O O . ASN A 1 108 ? -21.434 -9.245 20.636 1.00 39.06 108 ASN A O 1
ATOM 897 N N . ASN A 1 109 ? -21.435 -9.505 18.417 1.00 41.59 109 ASN A N 1
ATOM 898 C CA . ASN A 1 109 ? -20.175 -10.263 18.332 1.00 41.59 109 ASN A CA 1
ATOM 899 C C . ASN A 1 109 ? -18.927 -9.498 17.855 1.00 41.59 109 ASN A C 1
ATOM 901 O O . ASN A 1 109 ? -17.871 -10.120 17.686 1.00 41.59 109 ASN A O 1
ATOM 905 N N . TRP A 1 110 ? -19.009 -8.186 17.633 1.00 49.28 110 TRP A N 1
ATOM 906 C CA . TRP A 1 110 ? -17.875 -7.396 17.145 1.00 49.28 110 TRP A CA 1
ATOM 907 C C . TRP A 1 110 ? -17.330 -6.457 18.226 1.00 49.28 110 TRP A C 1
ATOM 909 O O . TRP A 1 110 ? -17.836 -5.361 18.434 1.00 49.28 110 TRP A O 1
ATOM 919 N N . LEU A 1 111 ? -16.285 -6.910 18.924 1.00 49.50 111 LEU A N 1
ATOM 920 C CA . LEU A 1 111 ? -15.460 -6.107 19.832 1.00 49.50 111 LEU A CA 1
ATOM 921 C C . LEU A 1 111 ? -13.984 -6.489 19.620 1.00 49.50 111 LEU A C 1
ATOM 923 O O . LEU A 1 111 ? -13.655 -7.676 19.632 1.00 49.50 111 LEU A O 1
ATOM 927 N N . GLY A 1 112 ? -13.109 -5.494 19.415 1.00 59.94 112 GLY A N 1
ATOM 928 C CA . GLY A 1 112 ? -11.645 -5.645 19.405 1.00 59.94 112 GLY A CA 1
ATOM 929 C C . GLY A 1 112 ? -10.949 -5.138 18.134 1.00 59.94 112 GLY A C 1
ATOM 930 O O . GLY A 1 112 ? -11.421 -4.228 17.458 1.00 59.94 112 GLY A O 1
ATOM 931 N N . CYS A 1 113 ? -9.818 -5.754 17.792 1.00 69.56 113 CYS A N 1
ATOM 932 C CA . CYS A 1 113 ? -8.917 -5.360 16.704 1.00 69.56 113 CYS A CA 1
ATOM 933 C C . CYS A 1 113 ? -9.362 -5.683 15.265 1.00 69.56 113 CYS A C 1
ATOM 935 O O . CYS A 1 113 ? -8.649 -5.368 14.313 1.00 69.56 113 CYS A O 1
ATOM 937 N N . MET A 1 114 ? -10.517 -6.322 15.073 1.00 71.69 114 MET A N 1
ATOM 938 C CA . MET A 1 114 ? -10.972 -6.740 13.741 1.00 71.69 114 MET A CA 1
ATOM 939 C C . MET A 1 114 ? -11.335 -5.559 12.834 1.00 71.69 114 MET A C 1
ATOM 941 O O . MET A 1 114 ? -11.007 -5.602 11.652 1.00 71.69 114 MET A O 1
ATOM 945 N N . ALA A 1 115 ? -11.976 -4.518 13.372 1.00 69.06 115 ALA A N 1
ATOM 946 C CA . ALA A 1 115 ? -12.298 -3.303 12.622 1.00 69.06 115 ALA A CA 1
ATOM 947 C C . ALA A 1 115 ? -11.045 -2.628 12.036 1.00 69.06 115 ALA A C 1
ATOM 949 O O . ALA A 1 115 ? -10.941 -2.575 10.810 1.00 69.06 115 ALA A O 1
ATOM 950 N N . PRO A 1 116 ? -10.043 -2.232 12.851 1.00 71.75 116 PRO A N 1
ATOM 951 C CA . PRO A 1 116 ? -8.845 -1.586 12.322 1.00 71.75 116 PRO A CA 1
ATOM 952 C C . PRO A 1 116 ? -8.063 -2.475 11.346 1.00 71.75 116 PRO A C 1
ATOM 954 O O . PRO A 1 116 ? -7.515 -1.969 10.374 1.00 71.75 116 PRO A O 1
ATOM 957 N N . LEU A 1 117 ? -8.045 -3.804 11.528 1.00 79.00 117 LEU A N 1
ATOM 958 C CA . LEU A 1 117 ? -7.406 -4.704 10.557 1.00 79.00 117 LEU A CA 1
ATOM 959 C C . LEU A 1 117 ? -8.053 -4.639 9.171 1.00 79.00 117 LEU A C 1
ATOM 961 O O . LEU A 1 117 ? -7.339 -4.584 8.172 1.00 79.00 117 LEU A O 1
ATOM 965 N N . TYR A 1 118 ? -9.386 -4.676 9.097 1.00 75.00 118 TYR A N 1
ATOM 966 C CA . TYR A 1 118 ? -10.078 -4.610 7.810 1.00 75.00 118 TYR A CA 1
ATOM 967 C C . TYR A 1 118 ? -9.941 -3.237 7.162 1.00 75.00 118 TYR A C 1
ATOM 969 O O . TYR A 1 118 ? -9.718 -3.200 5.956 1.00 75.00 118 TYR A O 1
ATOM 977 N N . THR A 1 119 ? -9.984 -2.153 7.942 1.00 75.62 119 THR A N 1
ATOM 978 C CA . THR A 1 119 ? -9.673 -0.803 7.450 1.00 75.62 119 THR A CA 1
ATOM 979 C C . THR A 1 119 ? -8.287 -0.773 6.814 1.00 75.62 119 THR A C 1
ATOM 981 O O . THR A 1 119 ? -8.173 -0.482 5.632 1.00 75.62 119 THR A O 1
ATOM 984 N N . ILE A 1 120 ? -7.247 -1.240 7.518 1.00 83.44 120 ILE A N 1
ATOM 985 C CA . ILE A 1 120 ? -5.886 -1.309 6.963 1.00 83.44 120 ILE A CA 1
ATOM 986 C C . ILE A 1 120 ? -5.857 -2.102 5.648 1.00 83.44 120 ILE A C 1
ATOM 988 O O . ILE A 1 120 ? -5.194 -1.687 4.698 1.00 83.44 120 ILE A O 1
ATOM 992 N N . PHE A 1 121 ? -6.546 -3.244 5.562 1.00 83.12 121 PHE A N 1
ATOM 993 C CA . PHE A 1 121 ? -6.565 -4.058 4.341 1.00 83.12 121 PHE A CA 1
ATOM 994 C C . PHE A 1 121 ? -7.289 -3.388 3.172 1.00 83.12 121 PHE A C 1
ATOM 996 O O . PHE A 1 121 ? -6.844 -3.542 2.032 1.00 83.12 121 PHE A O 1
ATOM 1003 N N . CYS A 1 122 ? -8.400 -2.704 3.443 1.00 75.88 122 CYS A N 1
ATOM 1004 C CA . CYS A 1 122 ? -9.162 -1.970 2.442 1.00 75.88 122 CYS A CA 1
ATOM 1005 C C . CYS A 1 122 ? -8.363 -0.769 1.951 1.00 75.88 122 CYS A C 1
ATOM 1007 O O . CYS A 1 122 ? -8.043 -0.746 0.768 1.00 75.88 122 CYS A O 1
ATOM 1009 N N . ASP A 1 123 ? -7.917 0.103 2.853 1.00 78.75 123 ASP A N 1
ATOM 1010 C CA . ASP A 1 123 ? -7.158 1.312 2.526 1.00 78.75 123 ASP A CA 1
ATOM 1011 C C . ASP A 1 123 ? -5.868 0.972 1.769 1.00 78.75 123 ASP A C 1
ATOM 1013 O O . ASP A 1 123 ? -5.526 1.588 0.766 1.00 78.75 123 ASP A O 1
ATOM 1017 N N . THR A 1 124 ? -5.142 -0.075 2.185 1.00 85.31 124 THR A N 1
ATOM 1018 C CA . THR A 1 124 ? -3.929 -0.512 1.466 1.00 85.31 124 THR A CA 1
ATOM 1019 C C . THR A 1 124 ? -4.233 -0.883 0.007 1.00 85.31 124 THR A C 1
ATOM 1021 O O . THR A 1 124 ? -3.366 -0.756 -0.857 1.00 85.31 124 THR A O 1
ATOM 1024 N N . TYR A 1 125 ? -5.447 -1.349 -0.290 1.00 85.75 125 TYR A N 1
ATOM 1025 C CA . TYR A 1 125 ? -5.894 -1.617 -1.652 1.00 85.75 125 TYR A CA 1
ATOM 1026 C C . TYR A 1 125 ? -6.434 -0.358 -2.346 1.00 85.75 125 TYR A C 1
ATOM 1028 O O . TYR A 1 125 ? -5.925 -0.014 -3.410 1.00 85.75 125 TYR A O 1
ATOM 1036 N N . THR A 1 126 ? -7.444 0.311 -1.789 1.00 76.62 126 THR A N 1
ATOM 1037 C CA . THR A 1 126 ? -8.147 1.435 -2.430 1.00 76.62 126 THR A CA 1
ATOM 1038 C C . THR A 1 126 ? -7.222 2.635 -2.589 1.00 76.62 126 THR A C 1
ATOM 1040 O O . THR A 1 126 ? -6.875 3.010 -3.713 1.00 76.62 126 THR A O 1
ATOM 1043 N N . GLU A 1 127 ? -6.692 3.131 -1.478 1.00 79.38 127 GLU A N 1
ATOM 1044 C CA . GLU A 1 127 ? -5.745 4.245 -1.444 1.00 79.38 127 GLU A CA 1
ATOM 1045 C C . GLU A 1 127 ? -4.416 3.877 -2.105 1.00 79.38 127 GLU A C 1
ATOM 1047 O O . GLU A 1 127 ? -3.776 4.692 -2.764 1.00 79.38 127 GLU A O 1
ATOM 1052 N N . GLY A 1 128 ? -3.998 2.614 -1.987 1.00 85.38 128 GLY A N 1
ATOM 1053 C CA . GLY A 1 128 ? -2.809 2.110 -2.668 1.00 85.38 128 GLY A CA 1
ATOM 1054 C C . GLY A 1 128 ? -2.876 2.249 -4.186 1.00 85.38 128 GLY A C 1
ATOM 1055 O O . GLY A 1 128 ? -1.906 2.693 -4.808 1.00 85.38 128 GLY A O 1
ATOM 1056 N N . VAL A 1 129 ? -4.014 1.878 -4.778 1.00 85.44 129 VAL A N 1
ATOM 1057 C CA . VAL A 1 129 ? -4.246 1.978 -6.224 1.00 85.44 129 VAL A CA 1
ATOM 1058 C C . VAL A 1 129 ? -4.397 3.437 -6.655 1.00 85.44 129 VAL A C 1
ATOM 1060 O O . VAL A 1 129 ? -3.809 3.810 -7.673 1.00 85.44 129 VAL A O 1
ATOM 1063 N N . ALA A 1 130 ? -5.107 4.265 -5.883 1.00 80.62 130 ALA A N 1
ATOM 1064 C CA . ALA A 1 130 ? -5.244 5.700 -6.148 1.00 80.62 130 ALA A CA 1
ATOM 1065 C C . ALA A 1 130 ? -3.875 6.403 -6.142 1.00 80.62 130 ALA A C 1
ATOM 1067 O O . ALA A 1 130 ? -3.439 6.954 -7.156 1.00 80.62 130 ALA A O 1
ATOM 1068 N N . MET A 1 131 ? -3.113 6.235 -5.058 1.00 84.56 131 MET A N 1
ATOM 1069 C CA . MET A 1 131 ? -1.762 6.781 -4.920 1.00 84.56 131 MET A CA 1
ATOM 1070 C C . MET A 1 131 ? -0.799 6.253 -5.984 1.00 84.56 131 MET A C 1
ATOM 1072 O O . MET A 1 131 ? 0.139 6.949 -6.366 1.00 84.56 131 MET A O 1
ATOM 1076 N N . PHE A 1 132 ? -0.965 5.016 -6.455 1.00 87.69 132 PHE A N 1
ATOM 1077 C CA . PHE A 1 132 ? -0.161 4.502 -7.560 1.00 87.69 132 PHE A CA 1
ATOM 1078 C C . PHE A 1 132 ? -0.496 5.228 -8.869 1.00 87.69 132 PHE A C 1
ATOM 1080 O O . PHE A 1 132 ? 0.429 5.688 -9.544 1.00 87.69 132 PHE A O 1
ATOM 1087 N N . ALA A 1 133 ? -1.784 5.405 -9.184 1.00 82.38 133 ALA A N 1
ATOM 1088 C CA . ALA A 1 133 ? -2.255 6.095 -10.386 1.00 82.38 133 ALA A CA 1
ATOM 1089 C C . ALA A 1 133 ? -1.735 7.542 -10.483 1.00 82.38 133 ALA A C 1
ATOM 1091 O O . ALA A 1 133 ? -1.277 7.962 -11.543 1.00 82.38 133 ALA A O 1
ATOM 1092 N N . GLU A 1 134 ? -1.710 8.273 -9.367 1.00 80.94 134 GLU A N 1
ATOM 1093 C CA . GLU A 1 134 ? -1.194 9.649 -9.298 1.00 80.94 134 GLU A CA 1
ATOM 1094 C C . GLU A 1 134 ? 0.317 9.763 -9.554 1.00 80.94 134 GLU A C 1
ATOM 1096 O O . GLU A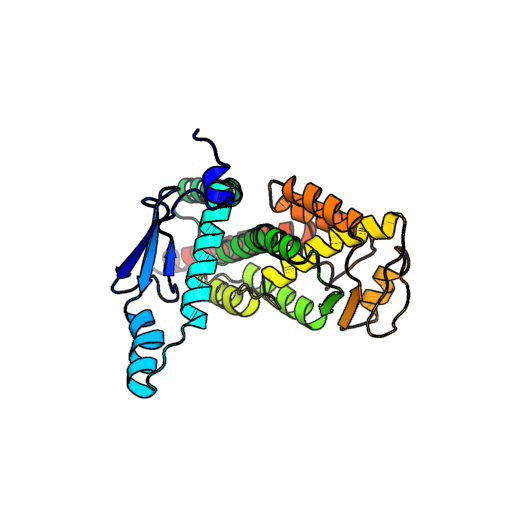 1 134 ? 0.837 10.836 -9.864 1.00 80.94 134 GLU A O 1
ATOM 1101 N N . THR A 1 135 ? 1.059 8.663 -9.409 1.00 74.12 135 THR A N 1
ATOM 1102 C CA . THR A 1 135 ? 2.529 8.672 -9.460 1.00 74.12 135 THR A CA 1
ATOM 1103 C C . THR A 1 135 ? 3.125 8.320 -10.815 1.00 74.12 135 THR A C 1
ATOM 1105 O O . THR A 1 135 ? 4.334 8.108 -10.891 1.00 74.12 135 THR A O 1
ATOM 1108 N N . GLN A 1 136 ? 2.328 8.347 -11.887 1.00 67.25 136 GLN A N 1
ATOM 1109 C CA . GLN A 1 136 ? 2.763 8.065 -13.263 1.00 67.25 136 GLN A CA 1
ATOM 1110 C C . GLN A 1 136 ? 4.056 8.796 -13.673 1.00 67.25 136 GLN A C 1
ATOM 1112 O O . GLN A 1 136 ? 4.847 8.268 -14.450 1.00 67.25 136 GLN A O 1
ATOM 1117 N N . HIS A 1 137 ? 4.292 10.001 -13.147 1.00 67.31 137 HIS A N 1
ATOM 1118 C CA . HIS A 1 137 ? 5.454 10.830 -13.485 1.00 67.31 137 HIS A CA 1
ATOM 1119 C C . HIS A 1 137 ? 6.595 10.780 -12.461 1.00 67.31 137 HIS A C 1
ATOM 1121 O O . HIS A 1 137 ? 7.540 11.562 -12.559 1.00 67.31 137 HIS A O 1
ATOM 1127 N N . ARG A 1 138 ? 6.531 9.910 -11.445 1.00 73.88 138 ARG A N 1
ATOM 1128 C CA . ARG A 1 138 ? 7.615 9.815 -10.463 1.00 73.88 138 ARG A CA 1
ATOM 1129 C C . ARG A 1 138 ? 8.811 9.069 -11.038 1.00 73.88 138 ARG A C 1
ATOM 1131 O O . ARG A 1 138 ? 8.708 7.924 -11.461 1.00 73.88 138 ARG A O 1
ATOM 1138 N N . GLU A 1 139 ? 9.975 9.703 -10.939 1.00 80.25 139 GLU A N 1
ATOM 1139 C CA . GLU A 1 139 ? 11.249 9.140 -11.396 1.00 80.25 139 GLU A CA 1
ATOM 1140 C C . GLU A 1 139 ? 11.743 7.973 -10.530 1.00 80.25 139 GLU A C 1
ATOM 1142 O O . GLU A 1 139 ? 12.606 7.208 -10.966 1.00 80.25 139 GLU A O 1
ATOM 1147 N N . SER A 1 140 ? 11.239 7.837 -9.296 1.00 91.56 140 SER A N 1
ATOM 1148 C CA . SER A 1 140 ? 11.718 6.826 -8.356 1.00 91.56 140 SER A CA 1
ATOM 1149 C C . SER A 1 140 ? 10.709 6.393 -7.293 1.00 91.56 140 SER A C 1
ATOM 1151 O O . SER A 1 140 ? 9.753 7.105 -6.967 1.00 91.56 140 SER A O 1
ATOM 1153 N N . PHE A 1 141 ? 10.966 5.219 -6.714 1.00 92.38 141 PHE A N 1
ATOM 1154 C CA . PHE A 1 141 ? 10.268 4.676 -5.556 1.00 92.38 141 PHE A CA 1
ATOM 1155 C C . PHE A 1 141 ? 11.271 4.258 -4.469 1.00 92.38 141 PHE A C 1
ATOM 1157 O O . PHE A 1 141 ? 12.209 3.508 -4.737 1.00 92.38 141 PHE A O 1
ATOM 1164 N N . SER A 1 142 ? 11.049 4.716 -3.231 1.00 93.50 142 SER A N 1
ATOM 1165 C CA . SER A 1 142 ? 11.887 4.392 -2.068 1.00 93.50 142 SER A CA 1
ATOM 1166 C C . SER A 1 142 ? 11.283 3.269 -1.221 1.00 93.50 142 SER A C 1
ATOM 1168 O O . SER A 1 142 ? 10.130 3.344 -0.787 1.00 93.50 142 SER A O 1
ATOM 1170 N N . ILE A 1 143 ? 12.079 2.241 -0.949 1.00 94.62 143 ILE A N 1
ATOM 1171 C CA . ILE A 1 143 ? 11.757 1.109 -0.082 1.00 94.62 143 ILE A CA 1
ATOM 1172 C C . ILE A 1 143 ? 12.592 1.237 1.192 1.00 94.62 143 ILE A C 1
ATOM 1174 O O . ILE A 1 143 ? 13.819 1.174 1.138 1.00 94.62 143 ILE A O 1
ATOM 1178 N N . GLU A 1 144 ? 11.930 1.386 2.339 1.00 92.62 144 GLU A N 1
ATOM 1179 C CA . GLU A 1 144 ? 12.570 1.559 3.646 1.00 92.62 144 GLU A CA 1
ATOM 1180 C C . GLU A 1 144 ? 12.245 0.369 4.556 1.00 92.62 144 GLU A C 1
ATOM 1182 O O . GLU A 1 144 ? 11.214 0.327 5.232 1.00 92.62 144 GLU A O 1
ATOM 1187 N N . GLN A 1 145 ? 13.139 -0.622 4.596 1.00 92.31 145 GLN A N 1
ATOM 1188 C CA . GLN A 1 145 ? 12.937 -1.840 5.382 1.00 92.31 145 GLN A CA 1
ATOM 1189 C C . GLN A 1 145 ? 12.707 -1.596 6.884 1.00 92.31 145 GLN A C 1
ATOM 1191 O O . GLN A 1 145 ? 11.843 -2.277 7.448 1.00 92.31 145 GLN A O 1
ATOM 1196 N N . PRO A 1 146 ? 13.422 -0.670 7.567 1.00 91.75 146 PRO A N 1
ATOM 1197 C CA . PRO A 1 146 ? 13.176 -0.402 8.984 1.00 91.75 146 PRO A CA 1
ATOM 1198 C C . PRO A 1 146 ? 11.733 0.023 9.255 1.00 91.75 146 PRO A C 1
ATOM 1200 O O . PRO A 1 146 ? 11.128 -0.452 10.213 1.00 91.75 146 PRO A O 1
ATOM 1203 N N . ARG A 1 147 ? 11.160 0.846 8.371 1.00 88.69 147 ARG A N 1
ATOM 1204 C CA . ARG A 1 147 ? 9.768 1.284 8.465 1.00 88.69 147 ARG A CA 1
ATOM 1205 C C . ARG A 1 147 ? 8.810 0.116 8.291 1.00 88.69 147 ARG A C 1
ATOM 1207 O O . ARG A 1 147 ? 7.978 -0.126 9.157 1.00 88.69 147 ARG A O 1
ATOM 1214 N N . LEU A 1 148 ? 8.987 -0.670 7.228 1.00 91.81 148 LEU A N 1
ATOM 1215 C CA . LEU A 1 148 ? 8.158 -1.853 6.973 1.00 91.81 148 LEU A CA 1
ATOM 1216 C C . LEU A 1 148 ? 8.185 -2.840 8.145 1.00 91.81 148 LEU A C 1
ATOM 1218 O O . LEU A 1 148 ? 7.170 -3.455 8.464 1.00 91.81 148 LEU A O 1
ATOM 1222 N N . LYS A 1 149 ? 9.331 -2.967 8.823 1.00 92.00 149 LYS A N 1
ATOM 1223 C CA . LYS A 1 149 ? 9.468 -3.785 10.030 1.00 92.00 149 LYS A CA 1
ATOM 1224 C C . LYS A 1 149 ? 8.645 -3.235 11.201 1.00 92.00 149 LYS A C 1
ATOM 1226 O O . LYS A 1 149 ? 7.998 -4.031 11.881 1.00 92.00 149 LYS A O 1
ATOM 1231 N N . THR A 1 150 ? 8.654 -1.920 11.429 1.00 91.06 150 THR A N 1
ATOM 1232 C CA . THR A 1 150 ? 7.825 -1.268 12.459 1.00 91.06 150 THR A CA 1
ATOM 1233 C C . THR A 1 150 ? 6.344 -1.470 12.169 1.00 91.06 150 THR A C 1
ATOM 1235 O O . THR A 1 150 ? 5.639 -2.037 13.003 1.00 91.06 150 THR A O 1
ATOM 1238 N N . MET A 1 151 ? 5.905 -1.142 10.952 1.00 91.00 151 MET A N 1
ATOM 1239 C CA . MET A 1 151 ? 4.516 -1.308 10.521 1.00 91.00 151 MET A CA 1
ATOM 1240 C C . MET A 1 151 ? 4.055 -2.763 10.647 1.00 91.00 151 MET A C 1
ATOM 1242 O O . MET A 1 151 ? 2.957 -3.036 11.125 1.00 91.00 151 MET A O 1
ATOM 1246 N N . TYR A 1 152 ? 4.910 -3.725 10.284 1.00 92.50 152 TYR A N 1
ATOM 1247 C CA . TYR A 1 152 ? 4.603 -5.151 10.403 1.00 92.50 152 TYR A CA 1
ATOM 1248 C C . TYR A 1 152 ? 4.438 -5.563 11.869 1.00 92.50 152 TYR A C 1
ATOM 1250 O O . TYR A 1 152 ? 3.514 -6.305 12.212 1.00 92.50 152 TYR A O 1
ATOM 1258 N N . GLY A 1 153 ? 5.318 -5.063 12.741 1.00 92.75 153 GLY A N 1
ATOM 1259 C CA . GLY A 1 153 ? 5.217 -5.252 14.184 1.00 92.75 153 GLY A CA 1
ATOM 1260 C C . GLY A 1 153 ? 3.895 -4.719 14.732 1.00 92.75 153 GLY A C 1
ATOM 1261 O O . GLY A 1 153 ? 3.201 -5.446 15.443 1.00 92.75 153 GLY A O 1
ATOM 1262 N N . THR A 1 154 ? 3.513 -3.501 14.344 1.00 92.94 154 THR A N 1
ATOM 1263 C CA . THR A 1 154 ? 2.246 -2.880 14.749 1.00 92.94 154 THR A CA 1
ATOM 1264 C C . THR A 1 154 ? 1.043 -3.655 14.220 1.00 92.94 154 THR A C 1
ATOM 1266 O O . THR A 1 154 ? 0.148 -3.963 15.000 1.00 92.94 154 THR A O 1
ATOM 1269 N N . LEU A 1 155 ? 1.041 -4.081 12.953 1.00 92.69 155 LEU A N 1
ATOM 1270 C CA . LEU A 1 155 ? -0.036 -4.893 12.373 1.00 92.69 155 LEU A CA 1
ATOM 1271 C C . LEU A 1 155 ? -0.252 -6.200 13.150 1.00 92.69 155 LEU A C 1
ATOM 1273 O O . LEU A 1 155 ? -1.376 -6.570 13.490 1.00 92.69 155 LEU A O 1
ATOM 1277 N N . CYS A 1 156 ? 0.843 -6.888 13.478 1.00 91.88 156 CYS A N 1
ATOM 1278 C CA . CYS A 1 156 ? 0.796 -8.113 14.271 1.00 91.88 156 CYS A CA 1
ATOM 1279 C C . CYS A 1 156 ? 0.384 -7.866 15.730 1.00 91.88 156 CYS A C 1
ATOM 1281 O O . CYS A 1 156 ? -0.101 -8.791 16.385 1.00 91.88 156 CYS A O 1
ATOM 1283 N N . ALA A 1 157 ? 0.635 -6.671 16.267 1.00 91.06 157 ALA A N 1
ATOM 1284 C CA . ALA A 1 157 ? 0.214 -6.288 17.608 1.00 91.06 157 ALA A CA 1
ATOM 1285 C C . ALA A 1 157 ? -1.284 -5.967 17.643 1.00 91.06 157 ALA A C 1
ATOM 1287 O O . ALA A 1 157 ? -1.978 -6.496 18.506 1.00 91.06 157 ALA A O 1
ATOM 1288 N N . ILE A 1 158 ? -1.785 -5.218 16.652 1.00 87.81 158 ILE A N 1
ATOM 1289 C CA . ILE A 1 158 ? -3.215 -4.958 16.453 1.00 87.81 158 ILE A CA 1
ATOM 1290 C C . ILE A 1 158 ? -3.963 -6.288 16.442 1.00 87.81 158 ILE A C 1
ATOM 1292 O O . ILE A 1 158 ? -4.833 -6.480 17.273 1.00 87.81 158 ILE A O 1
ATOM 1296 N N . ALA A 1 159 ? -3.566 -7.261 15.616 1.00 87.31 159 ALA A N 1
ATOM 1297 C CA . ALA A 1 159 ? -4.271 -8.546 15.518 1.00 87.31 159 ALA A CA 1
ATOM 1298 C C . ALA A 1 159 ? -4.337 -9.385 16.807 1.00 87.31 159 ALA A C 1
ATOM 1300 O O . ALA A 1 159 ? -5.097 -10.351 16.862 1.00 87.31 159 ALA A O 1
ATOM 1301 N N . ARG A 1 160 ? -3.531 -9.062 17.822 1.00 87.50 160 ARG A N 1
ATOM 1302 C CA . ARG A 1 160 ? -3.546 -9.717 19.139 1.00 87.50 160 ARG A CA 1
ATOM 1303 C C . ARG A 1 160 ? -4.218 -8.870 20.217 1.00 87.50 160 ARG A C 1
ATOM 1305 O O . ARG A 1 160 ? -4.406 -9.361 21.325 1.00 87.50 160 ARG A O 1
ATOM 1312 N N . GLU A 1 161 ? -4.537 -7.614 19.922 1.00 86.06 161 GLU A N 1
ATOM 1313 C CA . GLU A 1 161 ? -5.140 -6.697 20.877 1.00 86.06 161 GLU A CA 1
ATOM 1314 C C . GLU A 1 161 ? -6.635 -6.995 21.024 1.00 86.06 161 GLU A C 1
ATOM 1316 O O . GLU A 1 161 ? -7.389 -7.104 20.054 1.00 86.06 161 GLU A O 1
ATOM 1321 N N . THR A 1 162 ? -7.058 -7.143 22.272 1.00 77.06 162 THR A N 1
ATOM 1322 C CA . THR A 1 162 ? -8.446 -7.421 22.645 1.00 77.06 162 THR A CA 1
ATOM 1323 C C . THR A 1 162 ? -9.228 -6.138 22.912 1.00 77.06 162 THR A C 1
ATOM 1325 O O . THR A 1 162 ? -10.444 -6.115 22.735 1.00 77.06 162 THR A O 1
ATOM 1328 N N . ASP A 1 163 ? -8.546 -5.061 23.313 1.00 76.75 163 ASP A N 1
ATOM 1329 C CA . ASP A 1 163 ? -9.151 -3.753 23.556 1.00 76.75 163 ASP A CA 1
ATOM 1330 C C . ASP A 1 163 ? -9.290 -2.956 22.250 1.00 76.75 163 ASP A C 1
ATOM 1332 O O . ASP A 1 163 ? -8.306 -2.594 21.604 1.00 76.75 163 ASP A O 1
ATOM 1336 N N . ALA A 1 164 ? -10.533 -2.660 21.865 1.00 69.81 164 ALA A N 1
ATOM 1337 C CA . ALA A 1 164 ? -10.830 -1.979 20.607 1.00 69.81 164 ALA A CA 1
ATOM 1338 C C . ALA A 1 164 ? -10.177 -0.587 20.512 1.00 69.81 164 ALA A C 1
ATOM 1340 O O . ALA A 1 164 ? -9.574 -0.268 19.492 1.00 69.81 164 ALA A O 1
ATOM 1341 N N . GLY A 1 165 ? -10.229 0.213 21.583 1.00 67.12 165 GLY A N 1
ATOM 1342 C CA . GLY A 1 165 ? -9.690 1.576 21.574 1.00 67.12 165 GLY A CA 1
ATOM 1343 C C . GLY A 1 165 ? -8.160 1.620 21.524 1.00 67.12 165 GLY A C 1
ATOM 1344 O O . GLY A 1 165 ? -7.575 2.540 20.951 1.00 67.12 165 GLY A O 1
ATOM 1345 N N . ARG A 1 166 ? -7.476 0.624 22.098 1.00 77.50 166 ARG A N 1
ATOM 1346 C CA . ARG A 1 166 ? -6.025 0.454 21.935 1.00 77.50 166 ARG A CA 1
ATOM 1347 C C . ARG A 1 166 ? -5.671 0.007 20.528 1.00 77.50 166 ARG A C 1
ATOM 1349 O O . ARG A 1 166 ? -4.735 0.564 19.962 1.00 77.50 166 ARG A O 1
ATOM 1356 N N . ALA A 1 167 ? -6.409 -0.949 19.967 1.00 76.00 167 ALA A N 1
ATOM 1357 C CA . ALA A 1 167 ? -6.191 -1.411 18.600 1.00 76.00 167 ALA A CA 1
ATOM 1358 C C . ALA A 1 167 ? -6.363 -0.267 17.586 1.00 76.00 167 ALA A C 1
ATOM 1360 O O . ALA A 1 167 ? -5.524 -0.106 16.703 1.00 76.00 167 ALA A O 1
ATOM 1361 N N . GLU A 1 168 ? -7.391 0.565 17.766 1.00 72.38 168 GLU A N 1
ATOM 1362 C CA . GLU A 1 168 ? -7.636 1.776 16.976 1.00 72.38 168 GLU A CA 1
ATOM 1363 C C . GLU A 1 168 ? -6.485 2.780 17.125 1.00 72.38 168 GLU A C 1
ATOM 1365 O O . GLU A 1 168 ? -5.852 3.126 16.136 1.00 72.38 168 GLU A O 1
ATOM 1370 N N . LYS A 1 169 ? -6.063 3.118 18.353 1.00 75.88 169 LYS A N 1
ATOM 1371 C CA . LYS A 1 169 ? -4.896 3.999 18.567 1.00 75.88 169 LYS A CA 1
ATOM 1372 C C . LYS A 1 169 ? -3.601 3.485 17.939 1.00 75.88 169 LYS A C 1
ATOM 1374 O O . LYS A 1 169 ? -2.771 4.283 17.505 1.00 75.88 169 LYS A O 1
ATOM 1379 N N . MET A 1 170 ? -3.372 2.171 17.961 1.00 85.44 170 MET A N 1
ATOM 1380 C CA . MET A 1 170 ? -2.213 1.561 17.303 1.00 85.44 170 MET A CA 1
ATOM 1381 C C . MET A 1 170 ? -2.321 1.676 15.782 1.00 85.44 170 MET A C 1
ATOM 1383 O O . MET A 1 170 ? -1.313 1.962 15.136 1.00 85.44 170 MET A O 1
ATOM 1387 N N . SER A 1 171 ? -3.527 1.482 15.239 1.00 80.69 171 SER A N 1
ATOM 1388 C CA . SER A 1 171 ? -3.836 1.691 13.826 1.00 80.69 171 SER A CA 1
ATOM 1389 C C . SER A 1 171 ? -3.572 3.138 13.428 1.00 80.69 171 SER A C 1
ATOM 1391 O O . SER A 1 171 ? -2.707 3.382 12.597 1.00 80.69 171 SER A O 1
ATOM 1393 N N . ASP A 1 172 ? -4.201 4.104 14.092 1.00 77.94 172 ASP A N 1
ATOM 1394 C CA . ASP A 1 172 ? -4.074 5.528 13.771 1.00 77.94 172 ASP A CA 1
ATOM 1395 C C . ASP A 1 172 ? -2.623 5.998 13.849 1.00 77.94 172 ASP A C 1
ATOM 1397 O O . ASP A 1 172 ? -2.147 6.748 13.004 1.00 77.94 172 ASP A O 1
ATOM 1401 N N . LYS A 1 173 ? -1.860 5.523 14.834 1.00 82.44 173 LYS A N 1
ATOM 1402 C CA . LYS A 1 173 ? -0.464 5.938 14.985 1.00 82.44 173 LYS A CA 1
ATOM 1403 C C . LYS A 1 173 ? 0.415 5.556 13.787 1.00 82.44 173 LYS A C 1
ATOM 1405 O O . LYS A 1 173 ? 1.306 6.326 13.443 1.00 82.44 173 LYS A O 1
ATOM 1410 N N . GLU A 1 174 ? 0.218 4.371 13.217 1.00 84.88 174 GLU A N 1
ATOM 1411 C CA . GLU A 1 174 ? 1.160 3.775 12.254 1.00 84.88 174 GLU A CA 1
ATOM 1412 C C . GLU A 1 174 ? 0.594 3.689 10.830 1.00 84.88 174 GLU A C 1
ATOM 1414 O O . GLU A 1 174 ? 1.341 3.692 9.857 1.00 84.88 174 GLU A O 1
ATOM 1419 N N . PHE A 1 175 ? -0.727 3.615 10.699 1.00 82.12 175 PHE A N 1
ATOM 1420 C CA . PHE A 1 175 ? -1.439 3.403 9.443 1.00 82.12 175 PHE A CA 1
ATOM 1421 C C . PHE A 1 175 ? -2.198 4.640 8.962 1.00 82.12 175 PHE A C 1
ATOM 1423 O O . PHE A 1 175 ? -2.864 4.550 7.935 1.00 82.12 175 PHE A O 1
ATOM 1430 N N . THR A 1 176 ? -2.047 5.797 9.627 1.00 75.00 176 THR A N 1
ATOM 1431 C CA . THR A 1 176 ? -2.617 7.059 9.129 1.00 75.00 176 THR A CA 1
ATOM 1432 C C . THR A 1 176 ? -2.173 7.305 7.679 1.00 75.00 176 THR A C 1
ATOM 1434 O O . THR A 1 176 ? -0.965 7.315 7.403 1.00 75.00 176 THR A O 1
ATOM 1437 N N . PRO A 1 177 ? -3.120 7.532 6.754 1.00 65.81 177 PRO A N 1
ATOM 1438 C CA . PRO A 1 177 ? -2.829 7.731 5.343 1.00 65.81 177 PRO A CA 1
ATOM 1439 C C . PRO A 1 177 ? -2.015 9.008 5.125 1.00 65.81 177 PRO A C 1
ATOM 1441 O O . PRO A 1 177 ? -2.508 10.127 5.262 1.00 65.81 177 PRO A O 1
ATOM 1444 N N . THR A 1 178 ? -0.735 8.865 4.782 1.00 66.12 178 THR A N 1
ATOM 1445 C CA . THR A 1 178 ? 0.088 9.996 4.338 1.00 66.12 178 THR A CA 1
ATOM 1446 C C . THR A 1 178 ? 0.927 9.588 3.135 1.00 66.12 178 THR A C 1
ATOM 1448 O O . THR A 1 178 ? 1.369 8.455 3.025 1.00 66.12 178 THR A O 1
ATOM 1451 N N . SER A 1 179 ? 1.230 10.508 2.219 1.00 59.41 179 SER A N 1
ATOM 1452 C CA . SER A 1 179 ? 1.936 10.175 0.963 1.00 59.41 179 SER A CA 1
ATOM 1453 C C . SER A 1 179 ? 3.306 9.492 1.137 1.00 59.41 179 SER A C 1
ATOM 1455 O O . SER A 1 179 ? 3.839 8.898 0.184 1.00 59.41 179 SER A O 1
ATOM 1457 N N . GLN A 1 180 ? 3.883 9.596 2.337 1.00 65.38 180 GLN A N 1
ATOM 1458 C CA . GLN A 1 180 ? 5.129 8.955 2.724 1.00 65.38 180 GLN A CA 1
ATOM 1459 C C . GLN A 1 180 ? 4.955 7.838 3.757 1.00 65.38 180 GLN A C 1
ATOM 1461 O O . GLN A 1 180 ? 5.923 7.114 3.913 1.00 65.38 180 GLN A O 1
ATOM 1466 N N . ASP A 1 181 ? 3.803 7.656 4.412 1.00 75.69 181 ASP A N 1
ATOM 1467 C CA . ASP A 1 181 ? 3.591 6.678 5.497 1.00 75.69 181 ASP A CA 1
ATOM 1468 C C . ASP A 1 181 ? 2.286 5.883 5.370 1.00 75.69 181 ASP A C 1
ATOM 1470 O O . ASP A 1 181 ? 1.464 6.118 4.486 1.00 75.69 181 ASP A O 1
ATOM 1474 N N . GLY A 1 182 ? 2.085 4.950 6.296 1.00 83.94 182 GLY A N 1
ATOM 1475 C CA . GLY A 1 182 ? 0.795 4.328 6.535 1.00 83.94 182 GLY A CA 1
ATOM 1476 C C . GLY A 1 182 ? 0.281 3.529 5.345 1.00 83.94 182 GLY A C 1
ATOM 1477 O O . GLY A 1 182 ? 1.044 2.950 4.561 1.00 83.94 182 GLY A O 1
ATOM 1478 N N . THR A 1 183 ? -1.039 3.483 5.214 1.00 83.62 183 THR A N 1
ATOM 1479 C CA . THR A 1 183 ? -1.734 2.717 4.171 1.00 83.62 183 THR A CA 1
ATOM 1480 C C . THR A 1 183 ? -1.378 3.186 2.760 1.00 83.62 183 THR A C 1
ATOM 1482 O O . THR A 1 183 ? -1.212 2.354 1.872 1.00 83.62 183 THR A O 1
ATOM 1485 N N . TYR A 1 184 ? -1.128 4.482 2.560 1.00 84.69 184 TYR A N 1
ATOM 1486 C CA . TYR A 1 184 ? -0.735 5.064 1.268 1.00 84.69 184 TYR A CA 1
ATOM 1487 C C . TYR A 1 184 ? 0.634 4.561 0.815 1.00 84.69 184 TYR A C 1
ATOM 1489 O O . TYR A 1 184 ? 0.812 4.126 -0.326 1.00 84.69 184 TYR A O 1
ATOM 1497 N N . TYR A 1 185 ? 1.624 4.605 1.711 1.00 89.31 185 TYR A N 1
ATOM 1498 C CA . TYR A 1 185 ? 2.959 4.095 1.418 1.00 89.31 185 TYR A CA 1
ATOM 1499 C C . TYR A 1 185 ? 2.936 2.592 1.126 1.00 89.31 185 TYR A C 1
ATOM 1501 O O . TYR A 1 185 ? 3.506 2.152 0.124 1.00 89.31 185 TYR A O 1
ATOM 1509 N N . LEU A 1 186 ? 2.259 1.815 1.977 1.00 92.00 186 LEU A N 1
ATOM 1510 C CA . LEU A 1 186 ? 2.164 0.362 1.844 1.00 92.00 186 LEU A CA 1
ATOM 1511 C C . LEU A 1 186 ? 1.423 -0.057 0.578 1.00 92.00 186 LEU A C 1
ATOM 1513 O O . LEU A 1 186 ? 1.906 -0.909 -0.167 1.00 92.00 186 LEU A O 1
ATOM 1517 N N . GLY A 1 187 ? 0.282 0.566 0.308 1.00 92.50 187 GLY A N 1
ATOM 1518 C CA . GLY A 1 187 ? -0.514 0.285 -0.874 1.00 92.50 187 GLY A CA 1
ATOM 1519 C C . GLY A 1 187 ? 0.251 0.603 -2.154 1.00 92.50 187 GLY A C 1
ATOM 1520 O O . GLY A 1 187 ? 0.320 -0.229 -3.065 1.00 92.50 187 GLY A O 1
ATOM 1521 N N . ARG A 1 188 ? 0.949 1.747 -2.187 1.00 92.06 188 ARG A N 1
ATOM 1522 C CA . ARG A 1 188 ? 1.818 2.116 -3.312 1.00 92.06 188 ARG A CA 1
ATOM 1523 C C . ARG A 1 188 ? 2.992 1.148 -3.469 1.00 92.06 188 ARG A C 1
ATOM 1525 O O . ARG A 1 188 ? 3.320 0.794 -4.597 1.00 92.06 188 ARG A O 1
ATOM 1532 N N . LEU A 1 189 ? 3.611 0.691 -2.374 1.00 94.88 189 LEU A N 1
ATOM 1533 C CA . LEU A 1 189 ? 4.661 -0.338 -2.406 1.00 94.88 189 LEU A CA 1
ATOM 1534 C C . LEU A 1 189 ? 4.143 -1.635 -3.030 1.00 94.88 189 LEU A C 1
ATOM 1536 O O . LEU A 1 189 ? 4.819 -2.219 -3.878 1.00 94.88 189 LEU A O 1
ATOM 1540 N N . MET A 1 190 ? 2.952 -2.082 -2.630 1.00 96.00 190 MET A N 1
ATOM 1541 C CA . MET A 1 190 ? 2.354 -3.310 -3.149 1.00 96.00 190 MET A CA 1
ATOM 1542 C C . MET A 1 190 ? 2.051 -3.194 -4.648 1.00 96.00 190 MET A C 1
ATOM 1544 O O . MET A 1 190 ? 2.445 -4.074 -5.414 1.00 96.00 190 MET A O 1
ATOM 1548 N N . CYS A 1 191 ? 1.454 -2.080 -5.084 1.00 95.75 191 CYS A N 1
ATOM 1549 C CA . CYS A 1 191 ? 1.201 -1.799 -6.502 1.00 95.75 191 CYS A CA 1
ATOM 1550 C C . CYS A 1 191 ? 2.500 -1.732 -7.317 1.00 95.75 191 CYS A C 1
ATOM 1552 O O . CYS A 1 191 ? 2.623 -2.376 -8.360 1.00 95.75 191 CYS A O 1
ATOM 1554 N N . TYR A 1 192 ? 3.501 -1.012 -6.805 1.00 96.00 192 TYR A N 1
ATOM 1555 C CA . TYR A 1 192 ? 4.812 -0.914 -7.436 1.00 96.00 192 TYR A CA 1
ATOM 1556 C C . TYR A 1 192 ? 5.491 -2.283 -7.539 1.00 96.00 192 TYR A C 1
ATOM 1558 O O . TYR A 1 192 ? 6.072 -2.594 -8.570 1.00 96.00 192 TYR A O 1
ATOM 1566 N N . THR A 1 193 ? 5.370 -3.141 -6.524 1.00 97.00 193 THR A N 1
ATOM 1567 C CA . THR A 1 193 ? 5.929 -4.502 -6.556 1.00 97.00 193 THR A CA 1
ATOM 1568 C C . THR A 1 193 ? 5.283 -5.362 -7.644 1.00 97.00 193 THR A C 1
ATOM 1570 O O . THR A 1 193 ? 5.987 -6.097 -8.336 1.00 97.00 193 THR A O 1
ATOM 1573 N N . ILE A 1 194 ? 3.963 -5.247 -7.837 1.00 97.12 194 ILE A N 1
ATOM 1574 C CA . ILE A 1 194 ? 3.245 -5.938 -8.921 1.00 97.12 194 ILE A CA 1
ATOM 1575 C C . ILE A 1 194 ? 3.775 -5.478 -10.285 1.00 97.12 194 ILE A C 1
ATOM 1577 O O . ILE A 1 194 ? 4.141 -6.308 -11.117 1.00 97.12 194 ILE A O 1
ATOM 1581 N N . GLY A 1 195 ? 3.896 -4.166 -10.498 1.00 96.31 195 GLY A N 1
ATOM 1582 C CA . GLY A 1 195 ? 4.448 -3.628 -11.744 1.00 96.31 195 GLY A CA 1
ATOM 1583 C C . GLY A 1 195 ? 5.924 -3.970 -11.955 1.00 96.31 195 GLY A C 1
ATOM 1584 O O . GLY A 1 195 ? 6.334 -4.317 -13.062 1.00 96.31 195 GLY A O 1
ATOM 1585 N N . LEU A 1 196 ? 6.717 -3.977 -10.883 1.00 96.56 196 LEU A N 1
ATOM 1586 C CA . LEU A 1 196 ? 8.123 -4.364 -10.908 1.00 96.56 196 LEU A CA 1
ATOM 1587 C C . LEU A 1 196 ? 8.298 -5.817 -11.361 1.00 96.56 196 LEU A C 1
ATOM 1589 O O . LEU A 1 196 ? 9.166 -6.099 -12.183 1.00 96.56 196 LEU A O 1
ATOM 1593 N N . ALA A 1 197 ? 7.455 -6.734 -10.875 1.00 96.94 197 ALA A N 1
ATOM 1594 C CA . ALA A 1 197 ? 7.461 -8.127 -11.317 1.00 96.94 197 ALA A CA 1
ATOM 1595 C C . ALA A 1 197 ? 7.214 -8.249 -12.828 1.00 96.94 197 ALA A C 1
ATOM 1597 O O . ALA A 1 197 ? 7.878 -9.042 -13.496 1.00 96.94 197 ALA A O 1
ATOM 1598 N N . ARG A 1 198 ? 6.323 -7.419 -13.384 1.00 94.75 198 ARG A N 1
ATOM 1599 C CA . ARG A 1 198 ? 6.055 -7.378 -14.829 1.00 94.75 198 ARG A CA 1
ATOM 1600 C C . ARG A 1 198 ? 7.232 -6.820 -15.618 1.00 94.75 198 ARG A C 1
ATOM 1602 O O . ARG A 1 198 ? 7.627 -7.432 -16.607 1.00 94.75 198 ARG A O 1
ATOM 1609 N N . GLN A 1 199 ? 7.819 -5.706 -15.180 1.00 94.56 199 GLN A N 1
ATOM 1610 C CA . GLN A 1 199 ? 8.998 -5.133 -15.838 1.00 94.56 199 GLN A CA 1
ATOM 1611 C C . GLN A 1 199 ? 10.147 -6.144 -15.867 1.00 94.56 199 GLN A C 1
ATOM 1613 O O . GLN A 1 199 ? 10.713 -6.425 -16.926 1.00 94.56 199 GLN A O 1
ATOM 1618 N N . LEU A 1 200 ? 10.423 -6.761 -14.715 1.00 93.19 200 LEU A N 1
ATOM 1619 C CA . LEU A 1 200 ? 11.492 -7.742 -14.545 1.00 93.19 200 LEU A CA 1
ATOM 1620 C C . LEU A 1 200 ? 11.196 -9.107 -15.177 1.00 93.19 200 LEU A C 1
ATOM 1622 O O . LEU A 1 200 ? 12.021 -10.017 -15.103 1.00 93.19 200 LEU A O 1
ATOM 1626 N N . HIS A 1 201 ? 10.046 -9.276 -15.832 1.00 86.69 201 HIS A N 1
ATOM 1627 C CA . HIS A 1 201 ? 9.820 -10.416 -16.712 1.00 86.69 201 HIS A CA 1
ATOM 1628 C C . HIS A 1 201 ? 10.705 -10.359 -17.961 1.00 86.69 201 HIS A C 1
ATOM 1630 O O . HIS A 1 201 ? 11.159 -11.398 -18.435 1.00 86.69 201 HIS A O 1
ATOM 1636 N N . ASN A 1 202 ? 10.981 -9.156 -18.474 1.00 81.81 202 ASN A N 1
ATOM 1637 C CA . ASN A 1 202 ? 11.642 -8.981 -19.769 1.00 81.81 202 ASN A CA 1
ATOM 1638 C C . ASN A 1 202 ? 12.820 -7.995 -19.738 1.00 81.81 202 ASN A C 1
ATOM 1640 O O . ASN A 1 202 ? 13.662 -8.034 -20.632 1.00 81.81 202 ASN A O 1
ATOM 1644 N N . VAL A 1 203 ? 12.882 -7.103 -18.746 1.00 88.56 203 VAL A N 1
ATOM 1645 C CA . VAL A 1 203 ? 13.828 -5.975 -18.701 1.00 88.56 203 VAL A CA 1
ATOM 1646 C C . VAL A 1 203 ? 14.434 -5.856 -17.301 1.00 88.56 203 VAL A C 1
ATOM 1648 O O . VAL A 1 203 ? 13.940 -6.450 -16.354 1.00 88.56 203 VAL A O 1
ATOM 1651 N N . SER A 1 204 ? 15.526 -5.114 -17.150 1.00 92.69 204 SER A N 1
ATOM 1652 C CA . SER A 1 204 ? 16.080 -4.745 -15.847 1.00 92.69 204 SER A CA 1
ATOM 1653 C C . SER A 1 204 ? 15.434 -3.468 -15.287 1.00 92.69 204 SER A C 1
ATOM 1655 O O . SER A 1 204 ? 14.724 -2.735 -15.977 1.00 92.69 204 SER A O 1
ATOM 1657 N N . ILE A 1 205 ? 15.691 -3.183 -14.014 1.00 95.12 205 ILE A N 1
ATOM 1658 C CA . ILE A 1 205 ? 15.393 -1.896 -13.387 1.00 95.12 205 ILE A CA 1
ATOM 1659 C C . ILE A 1 205 ? 16.667 -1.281 -12.829 1.00 95.12 205 ILE A C 1
ATOM 1661 O O . ILE A 1 205 ? 17.550 -1.984 -12.337 1.00 95.12 205 ILE A O 1
ATOM 1665 N N . ARG A 1 206 ? 16.778 0.041 -12.882 1.00 95.62 206 ARG A N 1
ATOM 1666 C CA . ARG A 1 206 ? 17.911 0.746 -12.295 1.00 95.62 206 ARG A CA 1
ATOM 1667 C C . ARG A 1 206 ? 17.650 1.012 -10.812 1.00 95.62 206 ARG A C 1
ATOM 1669 O O . ARG A 1 206 ? 16.675 1.668 -10.459 1.00 95.62 206 ARG A O 1
ATOM 1676 N N . SER A 1 207 ? 18.544 0.549 -9.945 1.00 96.06 207 SER A N 1
ATOM 1677 C CA . SER A 1 207 ? 18.692 1.128 -8.610 1.00 96.06 207 SER A CA 1
ATOM 1678 C C . SER A 1 207 ? 19.277 2.529 -8.749 1.00 96.06 207 SER A C 1
ATOM 1680 O O . SER A 1 207 ? 20.192 2.741 -9.538 1.00 96.06 207 SER A O 1
ATOM 1682 N N . LEU A 1 208 ? 18.744 3.484 -8.000 1.00 94.75 208 LEU A N 1
ATOM 1683 C CA . LEU A 1 208 ? 19.227 4.861 -7.896 1.00 94.75 208 LEU A CA 1
ATOM 1684 C C . LEU A 1 208 ? 20.017 5.083 -6.601 1.00 94.75 208 LEU A C 1
ATOM 1686 O O . LEU A 1 208 ? 20.842 5.989 -6.523 1.00 94.75 208 LEU A O 1
ATOM 1690 N N . SER A 1 209 ? 19.778 4.251 -5.587 1.00 93.50 209 SER A N 1
ATOM 1691 C CA . SER A 1 209 ? 20.500 4.259 -4.318 1.00 93.50 209 SER A CA 1
ATOM 1692 C C . SER A 1 209 ? 20.375 2.888 -3.640 1.00 93.50 209 SER A C 1
ATOM 1694 O O . SER A 1 209 ? 19.287 2.307 -3.691 1.00 93.50 209 SER A O 1
ATOM 1696 N N . PRO A 1 210 ? 21.433 2.373 -2.982 1.00 90.44 210 PRO A N 1
ATOM 1697 C CA . PRO A 1 210 ? 22.743 3.022 -2.802 1.00 90.44 210 PRO A CA 1
ATOM 1698 C C . PRO A 1 210 ? 23.731 2.875 -3.971 1.00 90.44 210 PRO A C 1
ATOM 1700 O O . PRO A 1 210 ? 24.586 3.733 -4.154 1.00 90.44 210 PRO A O 1
ATOM 1703 N N . GLU A 1 211 ? 23.628 1.820 -4.780 1.00 87.75 211 GLU A N 1
ATOM 1704 C CA . GLU A 1 211 ? 24.732 1.387 -5.666 1.00 87.75 211 GLU A CA 1
ATOM 1705 C C . GLU A 1 211 ? 24.587 1.786 -7.143 1.00 87.75 211 GLU A C 1
ATOM 1707 O O . GLU A 1 211 ? 25.465 1.495 -7.949 1.00 87.75 211 GLU A O 1
ATOM 1712 N N . GLN A 1 212 ? 23.487 2.438 -7.523 1.00 93.69 212 GLN A N 1
ATOM 1713 C CA . GLN A 1 212 ? 23.253 2.932 -8.888 1.00 93.69 212 GLN A CA 1
ATOM 1714 C C . GLN A 1 212 ? 23.408 1.898 -10.028 1.00 93.69 212 GLN A C 1
ATOM 1716 O O . GLN A 1 212 ? 23.863 2.234 -11.124 1.00 93.69 212 GLN A O 1
ATOM 1721 N N . ARG A 1 213 ? 23.026 0.636 -9.800 1.00 94.31 213 ARG A N 1
ATOM 1722 C CA . ARG A 1 213 ? 23.219 -0.472 -10.756 1.00 94.31 213 ARG A CA 1
ATOM 1723 C C . ARG A 1 213 ? 21.914 -0.980 -11.368 1.00 94.31 213 ARG A C 1
ATOM 1725 O O . ARG A 1 213 ? 20.845 -0.810 -10.788 1.00 94.31 213 ARG A O 1
ATOM 1732 N N . TRP A 1 214 ? 22.009 -1.648 -12.516 1.00 95.81 214 TRP A N 1
ATOM 1733 C CA . TRP A 1 214 ? 20.885 -2.376 -13.108 1.00 95.81 214 TR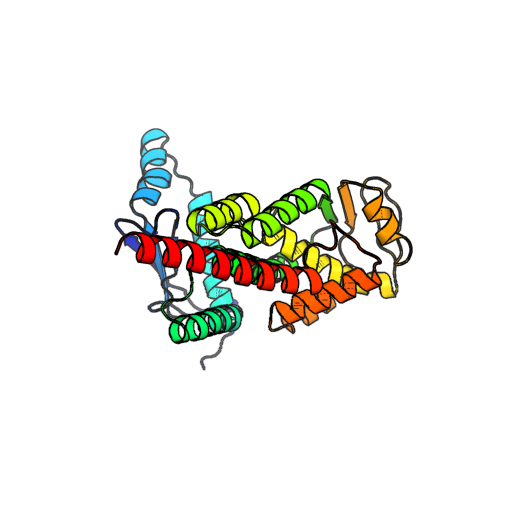P A CA 1
ATOM 1734 C C . TRP A 1 214 ? 20.668 -3.712 -12.396 1.00 95.81 214 TRP A C 1
ATOM 1736 O O . TRP A 1 214 ? 21.622 -4.424 -12.091 1.00 95.81 214 TRP A O 1
ATOM 1746 N N . LEU A 1 215 ? 19.407 -4.029 -12.127 1.00 95.81 215 LEU A N 1
ATOM 1747 C CA . LEU A 1 215 ? 18.948 -5.212 -11.412 1.00 95.81 215 LEU A CA 1
ATOM 1748 C C . LEU A 1 215 ? 17.966 -5.972 -12.299 1.00 95.81 215 LEU A C 1
ATOM 1750 O O . LEU A 1 215 ? 17.092 -5.374 -12.919 1.00 95.81 215 LEU A O 1
ATOM 1754 N N . ASP A 1 216 ? 18.102 -7.286 -12.342 1.00 94.75 216 ASP A N 1
ATOM 1755 C CA . ASP A 1 216 ? 17.181 -8.201 -13.015 1.00 94.75 216 ASP A CA 1
ATOM 1756 C C . ASP A 1 216 ? 16.333 -8.973 -11.987 1.00 94.75 216 ASP A C 1
ATOM 1758 O O . ASP A 1 216 ? 16.488 -8.815 -10.770 1.00 94.75 216 ASP A O 1
ATOM 1762 N N . ASN A 1 217 ? 15.437 -9.841 -12.463 1.00 92.56 217 ASN A N 1
ATOM 1763 C CA . ASN A 1 217 ? 14.604 -10.683 -11.595 1.00 92.56 217 ASN A CA 1
ATOM 1764 C C . ASN A 1 217 ? 15.405 -11.606 -10.658 1.00 92.56 217 ASN A C 1
ATOM 1766 O O . ASN A 1 217 ? 14.923 -11.935 -9.578 1.00 92.56 217 ASN A O 1
ATOM 1770 N N . ARG A 1 218 ? 16.622 -12.017 -11.033 1.00 91.44 218 ARG A N 1
ATOM 1771 C CA . ARG A 1 218 ? 17.458 -12.927 -10.233 1.00 91.44 218 ARG A CA 1
ATOM 1772 C C . ARG A 1 218 ? 18.174 -12.202 -9.101 1.00 91.44 218 ARG A C 1
ATOM 1774 O O . ARG A 1 218 ? 18.462 -12.811 -8.074 1.00 91.44 218 ARG A O 1
ATOM 1781 N N . SER A 1 219 ? 18.482 -10.922 -9.288 1.00 94.06 219 SER A N 1
ATOM 1782 C CA . SER A 1 219 ? 19.299 -10.139 -8.357 1.00 94.06 219 SER A CA 1
ATOM 1783 C C . SER A 1 219 ? 18.488 -9.230 -7.436 1.00 94.06 219 SER A C 1
ATOM 1785 O O . SER A 1 219 ? 18.938 -8.954 -6.323 1.00 94.06 219 SER A O 1
ATOM 1787 N N . ILE A 1 220 ? 17.290 -8.796 -7.843 1.00 95.44 220 ILE A N 1
ATOM 1788 C CA . ILE A 1 220 ? 16.482 -7.813 -7.105 1.00 95.44 220 ILE A CA 1
ATOM 1789 C C . ILE A 1 220 ? 16.168 -8.246 -5.665 1.00 95.44 220 ILE A C 1
ATOM 1791 O O . ILE A 1 220 ? 16.374 -7.468 -4.736 1.00 95.44 220 ILE A O 1
ATOM 1795 N N . GLY A 1 221 ? 15.759 -9.498 -5.441 1.00 94.31 221 GLY A N 1
ATOM 1796 C CA . GLY A 1 221 ? 15.428 -9.992 -4.102 1.00 94.31 221 GLY A CA 1
ATOM 1797 C C . GLY A 1 221 ? 16.640 -10.122 -3.172 1.00 94.31 221 GLY A C 1
ATOM 1798 O O . GLY A 1 221 ? 16.524 -9.916 -1.964 1.00 94.31 221 GLY A O 1
ATOM 1799 N N . ALA A 1 222 ? 17.827 -10.439 -3.699 1.00 94.25 222 ALA A N 1
ATOM 1800 C CA . ALA A 1 222 ? 19.067 -10.403 -2.916 1.00 94.25 222 ALA A CA 1
ATOM 1801 C C . ALA A 1 222 ? 19.462 -8.958 -2.588 1.00 94.25 222 ALA A C 1
ATOM 1803 O O . ALA A 1 222 ? 19.672 -8.623 -1.425 1.00 94.25 222 ALA A O 1
ATOM 1804 N N . TYR A 1 223 ? 19.433 -8.086 -3.595 1.00 95.44 223 TYR A N 1
ATOM 1805 C CA . TYR A 1 223 ? 19.777 -6.678 -3.451 1.00 95.44 223 TYR A CA 1
ATOM 1806 C C . TYR A 1 223 ? 18.914 -5.956 -2.414 1.00 95.44 223 TYR A C 1
ATOM 1808 O O . TYR A 1 223 ? 19.427 -5.247 -1.548 1.00 95.44 223 TYR A O 1
ATOM 1816 N N . LEU A 1 224 ? 17.600 -6.166 -2.477 1.00 94.06 224 LEU A N 1
ATOM 1817 C CA . LEU A 1 224 ? 16.665 -5.564 -1.542 1.00 94.06 224 LEU A CA 1
ATOM 1818 C C . LEU A 1 224 ? 16.810 -6.117 -0.119 1.00 94.06 224 LEU A C 1
ATOM 1820 O O . LEU A 1 224 ? 16.436 -5.422 0.812 1.00 94.06 224 LEU A O 1
ATOM 1824 N N . ARG A 1 225 ? 17.356 -7.325 0.079 1.00 91.81 225 ARG A N 1
ATOM 1825 C CA . ARG A 1 225 ? 17.657 -7.857 1.421 1.00 91.81 225 ARG A CA 1
ATOM 1826 C C . ARG A 1 225 ? 18.914 -7.242 2.023 1.00 91.81 225 ARG A C 1
ATOM 1828 O O . ARG A 1 225 ? 18.941 -6.982 3.221 1.00 91.81 225 ARG A O 1
ATOM 1835 N N . GLU A 1 226 ? 19.935 -7.027 1.203 1.00 93.00 226 GLU A N 1
ATOM 1836 C CA . GLU A 1 226 ? 21.236 -6.498 1.630 1.00 93.00 226 GLU A CA 1
ATOM 1837 C C . GLU A 1 226 ? 21.164 -5.021 2.045 1.00 93.00 226 GLU A C 1
ATOM 1839 O O . GLU A 1 226 ? 21.940 -4.576 2.888 1.00 93.00 226 GLU A O 1
ATOM 1844 N N . ASN A 1 227 ? 20.208 -4.266 1.496 1.00 94.50 227 ASN A N 1
ATOM 1845 C CA . ASN A 1 227 ? 20.142 -2.815 1.643 1.00 94.50 227 ASN A CA 1
ATOM 1846 C C . ASN A 1 227 ? 18.911 -2.369 2.438 1.00 94.50 227 ASN A C 1
ATOM 1848 O O . ASN A 1 227 ? 17.778 -2.588 2.015 1.00 94.50 227 ASN A O 1
ATOM 1852 N N . LEU A 1 228 ? 19.125 -1.690 3.572 1.00 93.00 228 LEU A N 1
ATOM 1853 C CA . LEU A 1 228 ? 18.043 -1.228 4.457 1.00 93.00 228 LEU A CA 1
ATOM 1854 C C . LEU A 1 228 ? 17.110 -0.210 3.790 1.00 93.00 228 LEU A C 1
ATOM 1856 O O . LEU A 1 228 ? 15.900 -0.251 4.014 1.00 93.00 228 LEU A O 1
ATOM 1860 N N . THR A 1 229 ? 17.675 0.679 2.976 1.00 95.19 229 THR A N 1
ATOM 1861 C CA . THR A 1 229 ? 16.936 1.680 2.208 1.00 95.19 229 THR A CA 1
ATOM 1862 C C . THR A 1 229 ? 17.389 1.611 0.762 1.00 95.19 229 THR A C 1
ATOM 1864 O O . THR A 1 229 ? 18.585 1.700 0.483 1.00 95.19 229 THR A O 1
ATOM 1867 N N . VAL A 1 230 ? 16.436 1.455 -0.152 1.00 95.75 230 VAL A N 1
ATOM 1868 C CA . VAL A 1 230 ? 16.692 1.347 -1.588 1.00 95.75 230 VAL A CA 1
ATOM 1869 C C . VAL A 1 230 ? 15.803 2.323 -2.333 1.00 95.75 230 VAL A C 1
ATOM 1871 O O . VAL A 1 230 ? 14.607 2.378 -2.078 1.00 95.75 230 VAL A O 1
ATOM 1874 N N . SER A 1 231 ? 16.375 3.047 -3.290 1.00 96.44 231 SER A N 1
ATOM 1875 C CA . SER A 1 231 ? 15.600 3.800 -4.275 1.00 96.44 231 SER A CA 1
ATOM 1876 C C . SER A 1 231 ? 15.721 3.107 -5.622 1.00 96.44 231 SER A C 1
ATOM 1878 O O . SER A 1 231 ? 16.833 2.884 -6.101 1.00 96.44 231 SER A O 1
ATOM 1880 N N . LEU A 1 232 ? 14.594 2.741 -6.219 1.00 96.06 232 LEU A N 1
ATOM 1881 C CA . LEU A 1 232 ? 14.515 2.164 -7.558 1.00 96.06 232 LEU A CA 1
ATOM 1882 C C . LEU A 1 232 ? 13.935 3.198 -8.519 1.00 96.06 232 LEU A C 1
ATOM 1884 O O . LEU A 1 232 ? 13.155 4.055 -8.107 1.00 96.06 232 LEU A O 1
ATOM 1888 N N . ALA A 1 233 ? 14.303 3.117 -9.794 1.00 94.81 233 ALA A N 1
ATOM 1889 C CA . ALA A 1 233 ? 13.692 3.930 -10.837 1.00 94.81 233 ALA A CA 1
ATOM 1890 C C . ALA A 1 233 ? 12.174 3.690 -10.929 1.00 94.81 233 ALA A C 1
ATOM 1892 O O . ALA A 1 233 ? 11.661 2.648 -10.511 1.00 94.81 233 ALA A O 1
ATOM 1893 N N . GLY A 1 234 ? 11.449 4.661 -11.480 1.00 92.62 234 GLY A N 1
ATOM 1894 C CA . GLY A 1 234 ? 10.053 4.484 -11.871 1.00 92.62 234 GLY A CA 1
ATOM 1895 C C . GLY A 1 234 ? 9.884 3.309 -12.840 1.00 92.62 234 GLY A C 1
ATOM 1896 O O . GLY A 1 234 ? 10.837 2.875 -13.491 1.00 92.62 234 GLY A O 1
ATOM 1897 N N . LEU A 1 235 ? 8.665 2.776 -12.908 1.00 93.25 235 LEU A N 1
ATOM 1898 C CA . LEU A 1 235 ? 8.332 1.760 -13.904 1.00 93.25 235 LEU A CA 1
ATOM 1899 C C . LEU A 1 235 ? 8.335 2.389 -15.300 1.00 93.25 235 LEU A C 1
ATOM 1901 O O . LEU A 1 235 ? 7.968 3.554 -15.455 1.00 93.25 235 LEU A O 1
ATOM 1905 N N . GLU A 1 236 ? 8.694 1.603 -16.312 1.00 92.00 236 GLU A N 1
ATOM 1906 C CA . GLU A 1 236 ? 8.548 2.033 -17.705 1.00 92.00 236 GLU A CA 1
ATOM 1907 C C . GLU A 1 236 ? 7.078 2.403 -18.001 1.00 92.00 236 GLU A C 1
ATOM 1909 O O . GLU A 1 236 ? 6.177 1.709 -17.513 1.00 92.00 236 GLU A O 1
ATOM 1914 N N . PRO A 1 237 ? 6.793 3.453 -18.800 1.00 91.25 237 PRO A N 1
ATOM 1915 C CA . PRO A 1 237 ? 5.432 3.973 -18.988 1.00 91.25 237 PRO A CA 1
ATOM 1916 C C . PRO A 1 237 ? 4.396 2.930 -19.431 1.00 91.25 237 PRO A C 1
ATOM 1918 O O . PRO A 1 237 ? 3.260 2.931 -18.945 1.00 91.25 237 PRO A O 1
ATOM 1921 N N . ASP A 1 238 ? 4.793 2.012 -20.314 1.00 91.81 238 ASP A N 1
ATOM 1922 C CA . ASP A 1 238 ? 3.924 0.936 -20.799 1.00 91.81 238 ASP A CA 1
ATOM 1923 C C . ASP A 1 238 ? 3.634 -0.082 -19.688 1.00 91.81 238 ASP A C 1
ATOM 1925 O O . ASP A 1 238 ? 2.487 -0.476 -19.478 1.00 91.81 238 ASP A O 1
ATOM 1929 N N . VAL A 1 239 ? 4.656 -0.443 -18.901 1.00 94.31 239 VAL A N 1
ATOM 1930 C CA . VAL A 1 239 ? 4.497 -1.351 -17.756 1.00 94.31 239 VAL A CA 1
ATOM 1931 C C . VAL A 1 239 ? 3.618 -0.715 -16.688 1.00 94.31 239 VAL A C 1
ATOM 1933 O O . VAL A 1 239 ? 2.755 -1.392 -16.129 1.00 94.31 239 VAL A O 1
ATOM 1936 N N . PHE A 1 240 ? 3.806 0.575 -16.407 1.00 93.25 240 PHE A N 1
ATOM 1937 C CA . PHE A 1 240 ? 2.961 1.319 -15.480 1.00 93.25 240 PHE A CA 1
ATOM 1938 C C . PHE A 1 240 ? 1.496 1.284 -15.924 1.00 93.25 240 PHE A C 1
ATOM 1940 O O . PHE A 1 240 ? 0.629 0.910 -15.136 1.00 93.25 240 PHE A O 1
ATOM 1947 N N . SER A 1 241 ? 1.229 1.608 -17.192 1.00 91.31 241 SER A N 1
ATOM 1948 C CA . SER A 1 241 ? -0.126 1.664 -17.753 1.00 91.31 241 SER A CA 1
ATOM 1949 C C . SER A 1 241 ? -0.821 0.300 -17.710 1.00 91.31 241 SER A C 1
ATOM 1951 O O . SER A 1 241 ? -1.967 0.196 -17.266 1.00 91.31 241 SER A O 1
ATOM 1953 N N . ASP A 1 242 ? -0.114 -0.763 -18.094 1.00 93.69 242 ASP A N 1
ATOM 1954 C CA . ASP A 1 242 ? -0.623 -2.134 -18.028 1.00 93.69 242 ASP A CA 1
ATOM 1955 C C . ASP A 1 242 ? -0.882 -2.588 -16.589 1.00 93.69 242 ASP A C 1
ATOM 1957 O O . ASP A 1 242 ? -1.897 -3.229 -16.303 1.00 93.69 242 ASP A O 1
ATOM 1961 N N . THR A 1 243 ? 0.019 -2.233 -15.671 1.00 94.69 243 THR A N 1
ATOM 1962 C CA . THR A 1 243 ? -0.128 -2.527 -14.242 1.00 94.69 243 THR A CA 1
ATOM 1963 C C . THR A 1 243 ? -1.347 -1.816 -13.675 1.00 94.69 243 THR A C 1
ATOM 1965 O O . THR A 1 243 ? -2.169 -2.451 -13.022 1.00 94.69 243 THR A O 1
ATOM 1968 N N . LEU A 1 244 ? -1.515 -0.525 -13.963 1.00 91.25 244 LEU A N 1
ATOM 1969 C CA . LEU A 1 244 ? -2.665 0.245 -13.505 1.00 91.25 244 LEU A CA 1
ATOM 1970 C C . LEU A 1 244 ? -3.978 -0.348 -14.032 1.00 91.25 244 LEU A C 1
ATOM 1972 O O . LEU A 1 244 ? -4.928 -0.510 -13.268 1.00 91.25 244 LEU A O 1
ATOM 1976 N N . LYS A 1 245 ? -4.018 -0.745 -15.308 1.00 88.56 245 LYS A N 1
ATOM 1977 C CA . LYS A 1 245 ? -5.188 -1.397 -15.908 1.00 88.56 245 LYS A CA 1
ATOM 1978 C C . LYS A 1 245 ? -5.533 -2.721 -15.221 1.00 88.56 245 LYS A C 1
ATOM 1980 O O . LYS A 1 245 ? -6.708 -2.997 -14.986 1.00 88.56 245 LYS A O 1
ATOM 1985 N N . GLU A 1 246 ? -4.532 -3.539 -14.889 1.00 92.06 246 GLU A N 1
ATOM 1986 C CA . GLU A 1 246 ? -4.741 -4.765 -14.110 1.00 92.06 246 GLU A CA 1
ATOM 1987 C C . GLU A 1 246 ? -5.289 -4.449 -12.716 1.00 92.06 246 GLU A C 1
ATOM 1989 O O . GLU A 1 246 ? -6.298 -5.026 -12.313 1.00 92.06 246 GLU A O 1
ATOM 1994 N N . LEU A 1 247 ? -4.667 -3.504 -12.007 1.00 88.75 247 LEU A N 1
ATOM 1995 C CA . LEU A 1 247 ? -5.061 -3.103 -10.657 1.00 88.75 247 LEU A CA 1
ATOM 1996 C C . LEU A 1 247 ? -6.500 -2.567 -10.607 1.00 88.75 247 LEU A C 1
ATOM 1998 O O . LEU A 1 247 ? -7.260 -2.942 -9.718 1.00 88.75 247 LEU A O 1
ATOM 2002 N N . GLN A 1 248 ? -6.916 -1.768 -11.592 1.00 83.81 248 GLN A N 1
ATOM 2003 C CA . GLN A 1 248 ? -8.304 -1.300 -11.738 1.00 83.81 248 GLN A CA 1
ATOM 2004 C C . GLN A 1 248 ? -9.291 -2.450 -12.036 1.00 83.81 248 GLN A C 1
ATOM 2006 O O . GLN A 1 248 ? -10.474 -2.397 -11.670 1.00 83.81 248 GLN A O 1
ATOM 2011 N N . GLY A 1 249 ? -8.798 -3.511 -12.682 1.00 77.12 249 GLY A N 1
ATOM 2012 C CA . GLY A 1 249 ? -9.510 -4.764 -12.926 1.00 77.12 249 GLY A CA 1
ATOM 2013 C C . GLY A 1 249 ? -9.623 -5.675 -11.698 1.00 77.12 249 GLY A C 1
ATOM 2014 O O . GLY A 1 249 ? -10.435 -6.598 -11.706 1.00 77.12 249 GLY A O 1
ATOM 2015 N N . ILE A 1 250 ? -8.869 -5.420 -10.627 1.00 79.50 250 ILE A N 1
ATOM 2016 C CA . ILE A 1 250 ? -9.037 -6.107 -9.344 1.00 79.50 250 ILE A CA 1
ATOM 2017 C C . ILE A 1 250 ? -10.245 -5.506 -8.627 1.00 79.50 250 ILE A C 1
ATOM 2019 O O . ILE A 1 250 ? -10.438 -4.293 -8.622 1.00 79.50 250 ILE A O 1
ATOM 2023 N N . HIS A 1 251 ? -11.107 -6.350 -8.058 1.00 70.81 251 HIS A N 1
ATOM 2024 C CA . HIS A 1 251 ? -12.376 -5.904 -7.461 1.00 70.81 251 HIS A CA 1
ATOM 2025 C C . HIS A 1 251 ? -12.457 -6.180 -5.956 1.00 70.81 251 HIS A C 1
ATOM 2027 O 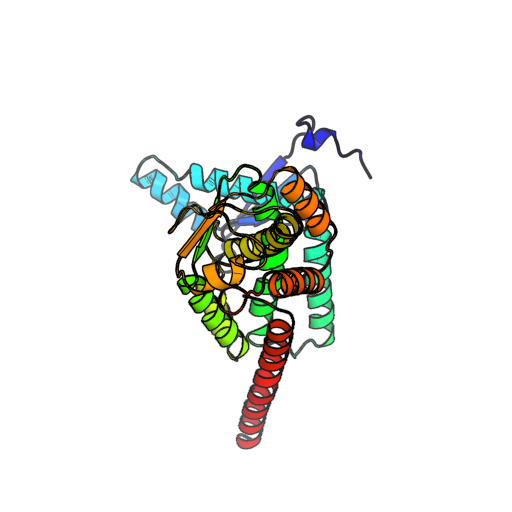O . HIS A 1 251 ? -13.492 -5.938 -5.343 1.00 70.81 251 HIS A O 1
ATOM 2033 N N . HIS A 1 252 ? -11.399 -6.745 -5.367 1.00 74.44 252 HIS A N 1
ATOM 2034 C CA . HIS A 1 252 ? -11.407 -7.195 -3.980 1.00 74.44 252 HIS A CA 1
ATOM 2035 C C . HIS A 1 252 ? -9.990 -7.219 -3.382 1.00 74.44 252 HIS A C 1
ATOM 2037 O O . HIS A 1 252 ? -9.073 -7.776 -3.989 1.00 74.44 252 HIS A O 1
ATOM 2043 N N . HIS A 1 253 ? -9.818 -6.742 -2.143 1.00 77.06 253 HIS A N 1
ATOM 2044 C CA . HIS A 1 253 ? -8.514 -6.679 -1.455 1.00 77.06 253 HIS A CA 1
ATOM 2045 C C . HIS A 1 253 ? -7.790 -8.043 -1.398 1.00 77.06 253 HIS A C 1
ATOM 2047 O O . HIS A 1 253 ? -6.588 -8.129 -1.610 1.00 77.06 253 HIS A O 1
ATOM 2053 N N . ARG A 1 254 ? -8.509 -9.159 -1.203 1.00 79.75 254 ARG A N 1
ATOM 2054 C CA . ARG A 1 254 ? -7.927 -10.522 -1.310 1.00 79.75 254 ARG A CA 1
ATOM 2055 C C . ARG A 1 254 ? -7.300 -10.840 -2.672 1.00 79.75 254 ARG A C 1
ATOM 2057 O O . ARG A 1 254 ? -6.283 -11.523 -2.718 1.00 79.75 254 ARG A O 1
ATOM 2064 N N . GLN A 1 255 ? -7.910 -10.401 -3.775 1.00 85.19 255 GLN A N 1
ATOM 2065 C CA . GLN A 1 255 ? -7.333 -10.588 -5.111 1.00 85.19 255 GLN A CA 1
ATOM 2066 C C . GLN A 1 255 ? -6.077 -9.726 -5.271 1.00 85.19 255 GLN A C 1
ATOM 2068 O O . GLN A 1 255 ? -5.084 -10.210 -5.803 1.00 85.19 255 GLN A O 1
ATOM 2073 N N . PHE A 1 256 ? -6.096 -8.504 -4.732 1.00 88.50 256 PHE A N 1
ATOM 2074 C CA . PHE A 1 256 ? -4.933 -7.619 -4.677 1.00 88.50 256 PHE A CA 1
ATOM 2075 C C . PHE A 1 256 ? -3.774 -8.237 -3.879 1.00 88.50 256 PHE A C 1
ATOM 2077 O O . PHE A 1 256 ? -2.666 -8.357 -4.394 1.00 88.50 256 PHE A O 1
ATOM 2084 N N . ILE A 1 257 ? -4.043 -8.753 -2.675 1.00 90.75 257 ILE A N 1
ATOM 2085 C CA . ILE A 1 257 ? -3.067 -9.480 -1.845 1.00 90.75 257 ILE A CA 1
ATOM 2086 C C . ILE A 1 257 ? -2.521 -10.710 -2.578 1.00 90.75 257 ILE A C 1
ATOM 2088 O O . ILE A 1 257 ? -1.330 -11.010 -2.486 1.00 90.75 257 ILE A O 1
ATOM 2092 N N . LYS A 1 258 ? -3.362 -11.429 -3.330 1.00 91.94 258 LYS A N 1
ATOM 2093 C CA . LYS A 1 258 ? -2.926 -12.578 -4.132 1.00 91.94 258 LYS A CA 1
ATOM 2094 C C . LYS A 1 258 ? -1.988 -12.157 -5.267 1.00 91.94 258 LYS A C 1
ATOM 2096 O O . LYS A 1 258 ? -0.937 -12.773 -5.413 1.00 91.94 258 LYS A O 1
ATOM 2101 N N . ALA A 1 259 ? -2.339 -11.121 -6.031 1.00 94.75 259 ALA A N 1
ATOM 2102 C CA . ALA A 1 259 ? -1.489 -10.581 -7.095 1.00 94.75 259 ALA A CA 1
ATOM 2103 C C . ALA A 1 259 ? -0.139 -10.111 -6.532 1.00 94.75 259 ALA A C 1
ATOM 2105 O O . ALA A 1 259 ? 0.921 -10.466 -7.046 1.00 94.75 259 ALA A O 1
ATOM 2106 N N . TYR A 1 260 ? -0.173 -9.412 -5.397 1.00 96.56 260 TYR A N 1
ATOM 2107 C CA . TYR A 1 260 ? 1.023 -9.010 -4.669 1.00 96.56 260 TYR A CA 1
ATOM 2108 C C . TYR A 1 260 ? 1.867 -10.204 -4.200 1.00 96.56 260 TYR A C 1
ATOM 2110 O O . TYR A 1 260 ? 3.081 -10.215 -4.382 1.00 96.56 260 TYR A O 1
ATOM 2118 N N . THR A 1 261 ? 1.234 -11.244 -3.650 1.00 96.12 261 THR A N 1
ATOM 2119 C CA . THR A 1 261 ? 1.919 -12.471 -3.212 1.00 96.12 261 THR A CA 1
ATOM 2120 C C . THR A 1 261 ? 2.657 -13.128 -4.380 1.00 96.12 261 THR A C 1
ATOM 2122 O O . THR A 1 261 ? 3.834 -13.453 -4.251 1.00 96.12 261 THR A O 1
ATOM 2125 N N . GLN A 1 262 ? 2.003 -13.242 -5.539 1.00 96.50 262 GLN A N 1
ATOM 2126 C CA . GLN A 1 262 ? 2.606 -13.794 -6.755 1.00 96.50 262 GLN A CA 1
ATOM 2127 C C . GLN A 1 262 ? 3.786 -12.950 -7.252 1.00 96.50 262 GLN A C 1
ATOM 2129 O O . GLN A 1 262 ? 4.816 -13.503 -7.635 1.00 96.50 262 GLN A O 1
ATOM 2134 N N . ALA A 1 263 ? 3.666 -11.621 -7.203 1.00 96.62 263 ALA A N 1
ATOM 2135 C CA . ALA A 1 263 ? 4.759 -10.713 -7.534 1.00 96.62 263 ALA A CA 1
ATOM 2136 C C . ALA A 1 263 ? 5.953 -10.887 -6.582 1.00 96.62 263 ALA A C 1
ATOM 2138 O O . ALA A 1 263 ? 7.093 -10.984 -7.035 1.00 96.62 263 ALA A O 1
ATOM 2139 N N . CYS A 1 264 ? 5.710 -10.992 -5.271 1.00 96.50 264 CYS A N 1
ATOM 2140 C CA . CYS A 1 264 ? 6.761 -11.270 -4.295 1.00 96.50 264 CYS A CA 1
ATOM 2141 C C . CYS A 1 264 ? 7.440 -12.621 -4.534 1.00 96.50 264 CYS A C 1
ATOM 2143 O O . CYS A 1 264 ? 8.665 -12.687 -4.468 1.00 96.50 264 CYS A O 1
ATOM 2145 N N . ASP A 1 265 ? 6.670 -13.675 -4.815 1.00 95.62 265 ASP A N 1
ATOM 2146 C CA . ASP A 1 265 ? 7.207 -15.008 -5.105 1.00 95.62 265 ASP A CA 1
ATOM 2147 C C . ASP A 1 265 ? 8.103 -14.979 -6.352 1.00 95.62 265 ASP A C 1
ATOM 2149 O O . ASP A 1 265 ? 9.222 -15.490 -6.321 1.00 95.62 265 ASP A O 1
ATOM 2153 N N . TYR A 1 266 ? 7.650 -14.315 -7.421 1.00 95.25 266 TYR A N 1
ATOM 2154 C CA . TYR A 1 266 ? 8.415 -14.152 -8.659 1.00 95.25 266 TYR A CA 1
ATOM 2155 C C . TYR A 1 266 ? 9.733 -13.392 -8.446 1.00 95.25 266 TYR A C 1
ATOM 2157 O O . TYR A 1 266 ? 10.778 -13.787 -8.959 1.00 95.25 266 TYR A O 1
ATOM 2165 N N . LEU A 1 267 ? 9.692 -12.313 -7.664 1.00 95.12 267 LEU A N 1
ATOM 2166 C CA . LEU A 1 267 ? 10.841 -11.454 -7.370 1.00 95.12 267 LEU A CA 1
ATOM 2167 C C . LEU A 1 267 ? 11.757 -12.008 -6.259 1.00 95.12 267 LEU A C 1
ATOM 2169 O O . LEU A 1 267 ? 12.768 -11.384 -5.924 1.00 95.12 267 LEU A O 1
ATOM 2173 N N . GLY A 1 268 ? 11.404 -13.145 -5.647 1.00 94.31 268 GLY A N 1
ATOM 2174 C CA . GLY A 1 268 ? 12.135 -13.717 -4.513 1.00 94.31 268 GLY A CA 1
ATOM 2175 C C . GLY A 1 268 ? 12.134 -12.814 -3.274 1.00 94.31 268 GLY A C 1
ATOM 2176 O O . GLY A 1 268 ? 13.115 -12.787 -2.524 1.00 94.31 268 GLY A O 1
ATOM 2177 N N . LEU A 1 269 ? 11.066 -12.033 -3.073 1.00 93.62 269 LEU A N 1
ATOM 2178 C CA . LEU A 1 269 ? 10.941 -11.099 -1.957 1.00 93.62 269 LEU A CA 1
ATOM 2179 C C . LEU A 1 269 ? 10.485 -11.811 -0.691 1.00 93.62 269 LEU A C 1
ATOM 2181 O O . LEU A 1 269 ? 9.550 -12.613 -0.675 1.00 93.62 269 LEU A O 1
ATOM 2185 N N . VAL A 1 270 ? 11.124 -11.434 0.409 1.00 91.00 270 VAL A N 1
ATOM 2186 C CA . VAL A 1 270 ? 10.825 -11.924 1.753 1.00 91.00 270 VAL A CA 1
ATOM 2187 C C . VAL A 1 270 ? 10.513 -10.753 2.681 1.00 91.00 270 VAL A C 1
ATOM 2189 O O . VAL A 1 270 ? 10.560 -9.582 2.292 1.00 91.00 270 VAL A O 1
ATOM 2192 N N . ARG A 1 271 ? 10.171 -11.065 3.930 1.00 88.75 271 ARG A N 1
ATOM 2193 C CA . ARG A 1 271 ? 9.976 -10.070 4.989 1.00 88.75 271 ARG A CA 1
ATOM 2194 C C . ARG A 1 271 ? 11.255 -9.236 5.194 1.00 88.75 271 ARG A C 1
ATOM 2196 O O . ARG A 1 271 ? 12.341 -9.807 5.127 1.00 88.75 271 ARG A O 1
ATOM 2203 N N . PRO A 1 272 ? 11.148 -7.927 5.489 1.00 88.31 272 PRO A N 1
ATOM 2204 C CA . PRO A 1 272 ? 9.921 -7.159 5.731 1.00 88.31 272 PRO A CA 1
ATOM 2205 C C . PRO A 1 272 ? 9.251 -6.608 4.459 1.00 88.31 272 PRO A C 1
ATOM 2207 O O . PRO A 1 272 ? 8.146 -6.087 4.549 1.00 88.31 272 PRO A O 1
ATOM 2210 N N . ILE A 1 273 ? 9.883 -6.742 3.289 1.00 87.12 273 ILE A N 1
ATOM 2211 C CA . ILE A 1 273 ? 9.404 -6.154 2.027 1.00 87.12 273 ILE A CA 1
ATOM 2212 C C . ILE A 1 273 ? 8.116 -6.816 1.565 1.00 87.12 273 ILE A C 1
ATOM 2214 O O . ILE A 1 273 ? 7.160 -6.118 1.258 1.00 87.12 273 ILE A O 1
ATOM 2218 N N . ARG A 1 274 ? 8.047 -8.152 1.615 1.00 92.25 274 ARG A N 1
ATOM 2219 C CA . ARG A 1 274 ? 6.801 -8.918 1.477 1.00 92.25 274 ARG A CA 1
ATOM 2220 C C . ARG A 1 274 ? 5.881 -8.610 2.666 1.00 92.25 274 ARG A C 1
ATOM 2222 O O . ARG A 1 274 ? 5.823 -9.393 3.596 1.00 92.25 274 ARG A O 1
ATOM 2229 N N . PHE A 1 275 ? 5.238 -7.442 2.689 1.00 89.81 275 PHE A N 1
ATOM 2230 C CA . PHE A 1 275 ? 4.533 -6.903 3.858 1.00 89.81 275 PHE A CA 1
ATOM 2231 C C . PHE A 1 275 ? 3.165 -7.539 4.164 1.00 89.81 275 PHE A C 1
ATOM 2233 O O . PHE A 1 275 ? 2.848 -7.776 5.328 1.00 89.81 275 PHE A O 1
ATOM 2240 N N . LEU A 1 276 ? 2.336 -7.835 3.164 1.00 87.75 276 LEU A N 1
ATOM 2241 C CA . LEU A 1 276 ? 1.009 -8.422 3.380 1.00 87.75 276 LEU A CA 1
ATOM 2242 C C . LEU A 1 276 ? 0.730 -9.485 2.319 1.00 87.75 276 LEU A C 1
ATOM 2244 O O . LEU A 1 276 ? 0.098 -9.221 1.303 1.00 87.75 276 LEU A O 1
ATOM 2248 N N . ASP A 1 277 ? 1.260 -10.685 2.548 1.00 89.94 277 ASP A N 1
ATOM 2249 C CA . ASP A 1 277 ? 0.956 -11.867 1.742 1.00 89.94 277 ASP A CA 1
ATOM 2250 C C . ASP A 1 277 ? -0.299 -12.594 2.246 1.00 89.94 277 ASP A C 1
ATOM 2252 O O . ASP A 1 277 ? -0.845 -12.302 3.315 1.00 89.94 277 ASP A O 1
ATOM 2256 N N . GLN A 1 278 ? -0.761 -13.559 1.452 1.00 85.56 278 GLN A N 1
ATOM 2257 C CA . GLN A 1 278 ? -1.955 -14.336 1.766 1.00 85.56 278 GLN A CA 1
ATOM 2258 C C . GLN A 1 278 ? -1.828 -15.124 3.083 1.00 85.56 278 GLN A C 1
ATOM 2260 O O . GLN A 1 278 ? -2.788 -15.189 3.850 1.00 85.56 278 GLN A O 1
ATOM 2265 N N . GLU A 1 279 ? -0.646 -15.675 3.376 1.00 88.50 279 GLU A N 1
ATOM 2266 C CA . GLU A 1 279 ? -0.392 -16.420 4.615 1.00 88.50 279 GLU A CA 1
ATOM 2267 C C . GLU A 1 279 ? -0.555 -15.526 5.850 1.00 88.50 279 GLU A C 1
ATOM 2269 O O . GLU A 1 279 ? -1.264 -15.892 6.793 1.00 88.50 279 GLU A O 1
ATOM 2274 N N . LEU A 1 280 ? 0.048 -14.334 5.836 1.00 90.00 280 LEU A N 1
ATOM 2275 C CA . LEU A 1 280 ? -0.088 -13.373 6.919 1.00 90.00 280 LEU A CA 1
ATOM 2276 C C . LEU A 1 280 ? -1.526 -12.889 7.044 1.00 90.00 280 LEU A C 1
ATOM 2278 O O . LEU A 1 280 ? -2.029 -12.809 8.159 1.00 90.00 280 LEU A O 1
ATOM 2282 N N . PHE A 1 281 ? -2.197 -12.582 5.936 1.00 85.94 281 PHE A N 1
ATOM 2283 C CA . PHE A 1 281 ? -3.594 -12.159 5.967 1.00 85.94 281 PHE A CA 1
ATOM 2284 C C . PHE A 1 281 ? -4.485 -13.202 6.669 1.00 85.94 281 PHE A C 1
ATOM 2286 O O . PHE A 1 281 ? -5.254 -12.867 7.577 1.00 85.94 281 PHE A O 1
ATOM 2293 N N . ASP A 1 282 ? -4.328 -14.483 6.326 1.00 80.88 282 ASP A N 1
ATOM 2294 C CA . ASP A 1 282 ? -5.068 -15.578 6.960 1.00 80.88 282 ASP A CA 1
ATOM 2295 C C . ASP A 1 282 ? -4.659 -15.789 8.428 1.00 80.88 282 ASP A C 1
ATOM 2297 O O . ASP A 1 282 ? -5.490 -16.144 9.271 1.00 80.88 282 ASP A O 1
ATOM 2301 N N . TRP A 1 283 ? -3.386 -15.572 8.770 1.00 87.81 283 TRP A N 1
ATOM 2302 C CA . TRP A 1 283 ? -2.910 -15.611 10.153 1.00 87.81 283 TRP A CA 1
ATOM 2303 C C . TRP A 1 283 ? -3.480 -14.464 11.002 1.00 87.81 283 TRP A C 1
ATOM 2305 O O . TRP A 1 283 ? -3.982 -14.726 12.097 1.00 87.81 283 TRP A O 1
ATOM 2315 N N . LEU A 1 284 ? -3.473 -13.225 10.502 1.00 85.50 284 LEU A N 1
ATOM 2316 C CA . LEU A 1 284 ? -4.014 -12.044 11.186 1.00 85.50 284 LEU A CA 1
ATOM 2317 C C . LEU A 1 284 ? -5.502 -12.236 11.481 1.00 85.50 284 LEU A C 1
ATOM 2319 O O . LEU A 1 284 ? -5.931 -12.083 12.623 1.00 85.50 284 LEU A O 1
ATOM 2323 N N . LYS A 1 285 ? -6.273 -12.677 10.477 1.00 80.31 285 LYS A N 1
ATOM 2324 C CA . LYS A 1 285 ? -7.708 -12.945 10.632 1.00 80.31 285 LYS A CA 1
ATOM 2325 C C . LYS A 1 285 ? -7.980 -14.027 11.681 1.00 80.31 285 LYS A C 1
ATOM 2327 O O . LYS A 1 285 ? -8.853 -13.853 12.534 1.00 80.31 285 LYS A O 1
ATOM 2332 N N . ARG A 1 286 ? -7.251 -15.150 11.632 1.00 80.81 286 ARG A N 1
ATOM 2333 C CA . ARG A 1 286 ? -7.403 -16.239 12.615 1.00 80.81 286 ARG A CA 1
ATOM 2334 C C . ARG A 1 286 ? -7.040 -15.783 14.024 1.00 80.81 286 ARG A C 1
ATOM 2336 O O . ARG A 1 286 ? -7.778 -16.085 14.954 1.00 80.81 286 ARG A O 1
ATOM 2343 N N . THR A 1 287 ? -5.947 -15.041 14.170 1.00 80.75 287 THR A N 1
ATOM 2344 C CA . THR A 1 287 ? -5.456 -14.557 15.468 1.00 80.75 287 THR A CA 1
ATOM 2345 C C . THR A 1 287 ? -6.444 -13.593 16.111 1.00 80.75 287 THR A C 1
ATOM 2347 O O . THR A 1 287 ? -6.831 -13.805 17.255 1.00 80.75 287 THR A O 1
ATOM 2350 N N . ALA A 1 288 ? -6.939 -12.614 15.353 1.00 75.31 288 ALA A N 1
ATOM 2351 C CA . ALA A 1 288 ? -7.936 -11.667 15.841 1.00 75.31 288 ALA A CA 1
ATOM 2352 C C . ALA A 1 288 ? -9.258 -12.359 16.226 1.00 75.31 288 ALA A C 1
ATOM 2354 O O . ALA A 1 288 ? -9.914 -11.983 17.196 1.00 75.31 288 ALA A O 1
ATOM 2355 N N . THR A 1 289 ? -9.621 -13.437 15.519 1.00 71.44 289 THR A N 1
ATOM 2356 C CA . THR A 1 289 ? -10.789 -14.264 15.867 1.00 71.44 289 THR A CA 1
ATOM 2357 C C . THR A 1 289 ? -10.557 -15.091 17.140 1.00 71.44 289 THR A C 1
ATOM 2359 O O . THR A 1 289 ? -11.464 -15.224 17.957 1.00 71.44 289 THR A O 1
ATOM 2362 N N . ALA A 1 290 ? -9.358 -15.647 17.333 1.00 69.62 290 ALA A N 1
ATOM 2363 C CA . ALA A 1 290 ? -9.018 -16.461 18.502 1.00 69.62 290 ALA A CA 1
ATOM 2364 C C . ALA A 1 290 ? -8.872 -15.621 19.781 1.00 69.62 290 ALA A C 1
ATOM 2366 O O . ALA A 1 290 ? -9.430 -15.988 20.810 1.00 69.62 290 ALA A O 1
ATOM 2367 N N . ALA A 1 291 ? -8.215 -14.458 19.700 1.00 60.38 291 ALA A N 1
ATOM 2368 C CA . ALA A 1 291 ? -8.073 -13.523 20.821 1.00 60.38 291 ALA A CA 1
ATOM 2369 C C . ALA A 1 291 ? -9.438 -13.113 21.408 1.00 60.38 291 ALA A C 1
ATOM 2371 O O . ALA A 1 291 ? -9.586 -12.944 22.619 1.00 60.38 291 ALA A O 1
ATOM 2372 N N . ARG A 1 292 ? -10.469 -13.035 20.557 1.00 61.94 292 ARG A N 1
ATOM 2373 C CA . ARG A 1 292 ? -11.856 -12.836 20.986 1.00 61.94 292 ARG A CA 1
ATOM 2374 C C . ARG A 1 292 ? -12.397 -14.010 21.805 1.00 61.94 292 ARG A C 1
ATOM 2376 O O . ARG A 1 292 ? -13.055 -13.772 22.814 1.00 61.94 292 ARG A O 1
ATOM 2383 N N . ALA A 1 293 ? -12.183 -15.251 21.369 1.00 58.31 293 ALA A N 1
ATOM 2384 C CA . ALA A 1 293 ? -12.717 -16.426 22.062 1.00 58.31 293 ALA A CA 1
ATOM 2385 C C . ALA A 1 293 ? -12.207 -16.500 23.511 1.00 58.31 293 ALA A C 1
ATOM 2387 O O . ALA A 1 293 ? -12.990 -16.745 24.430 1.00 58.31 293 ALA A O 1
ATOM 2388 N N . ASP A 1 294 ? -10.928 -16.188 23.715 1.00 59.00 294 ASP A N 1
ATOM 2389 C CA . ASP A 1 294 ? -10.320 -16.142 25.044 1.00 59.00 294 ASP A CA 1
ATOM 2390 C C . ASP A 1 294 ? -10.878 -14.984 25.890 1.00 59.00 294 ASP A C 1
ATOM 2392 O O . ASP A 1 294 ? -11.219 -15.179 27.057 1.00 59.00 294 ASP A O 1
ATOM 2396 N N . ALA A 1 295 ? -11.056 -13.794 25.303 1.00 54.94 295 ALA A N 1
ATOM 2397 C CA . ALA A 1 295 ? -11.621 -12.639 26.004 1.00 54.94 295 ALA A CA 1
ATOM 2398 C C . ALA A 1 295 ? -13.073 -12.872 26.466 1.00 54.94 295 ALA A C 1
ATOM 2400 O O . ALA A 1 295 ? -13.418 -12.554 27.605 1.00 54.94 295 ALA A O 1
ATOM 2401 N N . VAL A 1 296 ? -13.916 -13.472 25.617 1.00 54.97 296 VAL A N 1
ATOM 2402 C CA . VAL A 1 296 ? -15.310 -13.811 25.961 1.00 54.97 296 VAL A CA 1
ATOM 2403 C C . VAL A 1 296 ? -15.362 -14.836 27.093 1.00 54.97 296 VAL A C 1
ATOM 2405 O O . VAL A 1 296 ? -16.173 -14.693 28.007 1.00 54.97 296 VAL A O 1
ATOM 2408 N N . LYS A 1 297 ? -14.469 -15.834 27.078 1.00 54.19 297 LYS A N 1
ATOM 2409 C CA . LYS A 1 297 ? -14.385 -16.851 28.131 1.00 54.19 297 LYS A CA 1
ATOM 2410 C C . LYS A 1 297 ? -14.023 -16.244 29.491 1.00 54.19 297 LYS A C 1
ATOM 2412 O O . LYS A 1 297 ? -14.690 -16.538 30.476 1.00 54.19 297 LYS A O 1
ATOM 2417 N N . VAL A 1 298 ? -13.041 -15.339 29.534 1.00 52.50 298 VAL A N 1
ATOM 2418 C CA . VAL A 1 298 ? -12.643 -14.632 30.768 1.00 52.50 298 VAL A CA 1
ATOM 2419 C C . VAL A 1 298 ? -13.783 -13.774 31.325 1.00 52.50 298 VAL A C 1
ATOM 2421 O O . VAL A 1 298 ? -13.949 -13.676 32.541 1.00 52.50 298 VAL A O 1
ATOM 2424 N N . VAL A 1 299 ? -14.574 -13.137 30.457 1.00 45.31 299 VAL A N 1
ATOM 2425 C CA . VAL A 1 299 ? -15.744 -12.357 30.883 1.00 45.31 299 VAL A CA 1
ATOM 2426 C C . VAL A 1 299 ? -16.830 -13.276 31.446 1.00 45.31 299 VAL A C 1
ATOM 2428 O O . VAL A 1 299 ? -17.320 -13.006 32.539 1.00 45.31 299 VAL A O 1
ATOM 2431 N N . ALA A 1 300 ? -17.157 -14.377 30.764 1.00 45.56 300 ALA A N 1
ATOM 2432 C CA . ALA A 1 300 ? -18.142 -15.353 31.237 1.00 45.56 300 ALA A CA 1
ATOM 2433 C C . ALA A 1 300 ? -17.761 -15.948 32.607 1.00 45.56 300 ALA A C 1
ATOM 2435 O O . ALA A 1 300 ? -18.567 -15.918 33.530 1.00 45.56 300 ALA A O 1
ATOM 2436 N N . GLU A 1 301 ? -16.502 -16.365 32.785 1.00 48.06 301 GLU A N 1
ATOM 2437 C CA . GLU A 1 301 ? -15.994 -16.896 34.061 1.00 48.06 301 GLU A CA 1
ATOM 2438 C C . GLU A 1 301 ? -16.078 -15.871 35.206 1.00 48.06 301 GLU A C 1
ATOM 2440 O O . GLU A 1 301 ? -16.361 -16.231 36.349 1.00 48.06 301 GLU A O 1
ATOM 2445 N N . ARG A 1 302 ? -15.876 -14.577 34.916 1.00 41.97 302 ARG A N 1
ATOM 2446 C CA . ARG A 1 302 ? -16.026 -13.503 35.913 1.00 41.97 302 ARG A CA 1
ATOM 2447 C C . ARG A 1 302 ? -17.479 -13.275 36.315 1.00 41.97 302 ARG A C 1
ATOM 2449 O O . ARG A 1 302 ? -17.728 -13.045 37.496 1.00 41.97 302 ARG A O 1
ATOM 2456 N N . PHE A 1 303 ? -18.414 -13.339 35.370 1.00 39.19 303 PHE A N 1
ATOM 2457 C CA . PHE A 1 303 ? -19.843 -13.199 35.659 1.00 39.19 303 PHE A CA 1
ATOM 2458 C C . PHE A 1 303 ? -20.398 -14.402 36.433 1.00 39.19 303 PHE A C 1
ATOM 2460 O O . PHE A 1 303 ? -21.138 -14.195 37.390 1.00 39.19 303 PHE A O 1
ATOM 2467 N N . ASP A 1 304 ? -19.967 -15.623 36.109 1.00 42.00 304 ASP A N 1
ATOM 2468 C CA . ASP A 1 304 ? -20.385 -16.837 36.825 1.00 42.00 304 ASP A CA 1
ATOM 2469 C C . ASP A 1 304 ? -19.793 -16.923 38.244 1.00 42.00 304 ASP A C 1
ATOM 2471 O O . ASP A 1 304 ? -20.399 -17.509 39.132 1.00 42.00 304 ASP A O 1
ATOM 2475 N N . SER A 1 305 ? -18.628 -16.311 38.492 1.00 44.78 305 SER A N 1
ATOM 2476 C CA . SER A 1 305 ? -18.017 -16.246 39.833 1.00 44.78 305 SER A CA 1
ATOM 2477 C C . SER A 1 305 ? -18.618 -15.181 40.764 1.00 44.78 305 SER A C 1
ATOM 2479 O O . SER A 1 305 ? -18.286 -15.143 41.949 1.00 44.78 305 SER A O 1
ATOM 2481 N N . ALA A 1 306 ? -19.453 -14.289 40.222 1.00 43.91 306 ALA A N 1
ATOM 2482 C CA . ALA A 1 306 ? -20.102 -13.192 40.942 1.00 43.91 306 ALA A CA 1
ATOM 2483 C C . ALA A 1 306 ? -21.599 -13.443 41.229 1.00 43.91 306 ALA A C 1
ATOM 2485 O O . ALA A 1 306 ? -22.233 -12.596 41.865 1.00 43.91 306 ALA A O 1
ATOM 2486 N N . ALA A 1 307 ? -22.144 -14.573 40.765 1.00 43.31 307 ALA A N 1
ATOM 2487 C CA . ALA A 1 307 ? -23.497 -15.065 41.037 1.00 43.31 307 ALA A CA 1
ATOM 2488 C C . ALA A 1 307 ? -23.479 -16.154 42.123 1.00 43.31 307 ALA A C 1
ATOM 2490 O O . ALA A 1 307 ? -24.465 -16.217 42.892 1.00 43.31 307 ALA A O 1
#

Foldseek 3Di:
DDDDVCVVVVNAAAAEDEAEDQDDPPPDAKDWDPVPADLRYTYIYGYPVNCCVQAVVCCVVPVDGPVVVVVVVVVVSVVVSVCVVVCLCVLVVVVVVVVVVVCVVVVPQDAALPVLLVVLLSLLQSLLLVLLVVCLPPFKDKDAQVLLVVLLVLLLVSLLTRHHVVSVVSSCVFQPDDCCGHSNSNSVLLLQLLLQLVCLVVHWWFWPPDPRDTHHLVCQQVVPVVDNMTMITDHDNVSSVVSSVVSSVDSDSLVSLDSSQVSCVSSVHDPSSNPRHPVVSVVSVVSSVVSSVVVVVVVVVVVVVVD

Secondary structure (DSSP, 8-state):
---SHHHHTT-SPPEEEEEEES--STT--EEE-TTT-BTTEEEEEEEHHHHIIIIIHHHHHHS---HHHHHHHHHHHHHHHHHHHTTSTHHHHHHHHHHHHHHHHTTT---STHHHHHHHHHHHHHHHHHHHHTTTT-SEEEEEHHHHHHHHHHHHHHTT---HHHHHHHHHHHH--BTTBHHHHHHHHHHHHHHHHHHTTTS-EEEEESS--EE-TTTHHHHHHH-SEEEEEPPPHHHHHHHHHHHHH--SHHHHHHHHHHHHHHTT--TTTS-S-HHHHHHHHHHHHHHHHHHHHHHHHHHHTT-

Sequence (307 aa):
AGDMRGVLDGEEKVVFTVKVVDGIKKDLLAYHDEIISTPDHVWLWISGQTLLGRMYVPWLLTGRFDASFFLRTLSHELEHQVEHKRGLYNREYAMQDRIEQWMERDGNNWLGCMAPLYTIFCDTYTEGVAMFAETQHRESFSIEQPRLKTMYGTLCAIARETDAGRAEKMSDKEFTPTSQDGTYYLGRLMCYTIGLARQLHNVSIRSLSPEQRWLDNRSIGAYLRENLTVSLAGLEPDVFSDTLKELQGIHHHRQFIKAYTQACDYLGLVRPIRFLDQELFDWLKRTATAARADAVKVVAERFDSAA

pLDDT: mean 74.43, std 18.07, range [33.81, 97.12]